Protein AF-0000000086883505 (afdb_homodimer)

Radius of gyration: 21.01 Å; Cα contacts (8 Å, |Δi|>4): 246; chains: 2; bounding box: 34×66×36 Å

Organism: NCBI:txid2108365

Foldseek 3Di:
DVVVVVVVVVVCVVVVCDDDVLSVLVVVLVVVQVVVQVLLQVQVCVVQVHHPPGCVPGPDPKAKDFWDWDWDQDPSGTHIYTRTAIPVRPGDDDVDDDD/DVVVVVVVVVVCVVVVCDDDPLSVLVVVLQVVQVVVQVLLQVQVCVVQVHHPPGCVPGPDPKAWDFWDWDWDQDPSGTHIYTRTAIPVRPGDDDVDDDD

Secondary structure (DSSP, 8-state):
-HHHHHHHHHHHHHTTS--SHHHHHHHHHHHHHHHHHHHHHHHHHHHHTS-TT-GGG--SS--EEEEEEEEEEETTEEEEEEEEEETTS----SSS---/-HHHHHHHHHHHHHTTS--SHHHHHHHHHHHHHHHHHHHHHHHHHHHHTS-TT-GGG--SS--EEEEEEEEEEETTEEEEEEEEEETTS----SSS---

InterPro domains:
  IPR001207 Transposase, mutator type [PF00872] (9-99)
  IPR001207 Transposase, mutator type [PTHR33217] (17-98)

Solvent-accessible surface area (backbone atoms only — not comparable to full-atom values): 11687 Å² total; per-residue (Å²): 116,85,56,53,60,46,52,53,49,44,50,33,41,74,70,56,67,44,65,40,52,64,40,50,51,53,52,48,47,52,48,46,38,51,52,51,46,48,49,48,51,43,52,49,23,61,73,54,62,32,51,98,87,35,66,89,61,52,85,50,95,62,45,79,50,63,65,44,83,42,76,44,85,49,79,88,42,77,36,76,42,65,46,69,36,37,63,75,63,75,72,71,73,67,52,50,79,72,133,116,87,59,52,60,49,51,53,49,44,50,33,42,75,72,56,66,44,65,40,51,65,42,52,50,51,52,47,49,53,49,46,40,52,51,53,46,48,48,49,52,43,51,48,22,61,72,55,64,32,48,96,87,35,64,87,62,51,87,50,95,63,44,80,50,63,66,44,82,43,78,44,83,47,80,88,42,78,35,77,42,66,44,69,36,37,64,75,63,76,74,72,73,68,54,50,79,78,128

Structure (mmCIF, N/CA/C/O backbone):
data_AF-0000000086883505-model_v1
#
loop_
_entity.id
_entity.type
_entity.pdbx_description
1 polymer 'Mutator family transposase'
#
loop_
_atom_site.group_PDB
_atom_site.id
_atom_site.type_symbol
_atom_site.label_atom_id
_atom_site.label_alt_id
_atom_site.label_comp_id
_atom_site.label_asym_id
_atom_site.label_entity_id
_atom_site.label_seq_id
_atom_site.pdbx_PDB_ins_code
_atom_site.Cartn_x
_atom_site.Cartn_y
_atom_site.Cartn_z
_atom_site.occupancy
_atom_site.B_iso_or_equiv
_atom_site.auth_seq_id
_atom_site.auth_comp_id
_atom_site.auth_asym_id
_atom_site.auth_atom_id
_atom_site.pdbx_PDB_model_num
ATOM 1 N N . MET A 1 1 ? -16.203 6.398 -2.234 1 38.66 1 MET A N 1
ATOM 2 C CA . MET A 1 1 ? -15.219 5.363 -1.926 1 38.66 1 MET A CA 1
ATOM 3 C C . MET A 1 1 ? -13.891 5.98 -1.49 1 38.66 1 MET A C 1
ATOM 5 O O . MET A 1 1 ? -13.195 5.434 -0.632 1 38.66 1 MET A O 1
ATOM 9 N N . GLY A 1 2 ? -13.305 7.176 -2.211 1 53.06 2 GLY A N 1
ATOM 10 C CA . GLY A 1 2 ? -12.172 8.023 -1.876 1 53.06 2 GLY A CA 1
ATOM 11 C C . GLY A 1 2 ? -12.156 8.445 -0.419 1 53.06 2 GLY A C 1
ATOM 12 O O . GLY A 1 2 ? -11.094 8.523 0.196 1 53.06 2 GLY A O 1
ATOM 13 N N . ASN A 1 3 ? -13.383 8.148 0.222 1 71.25 3 ASN A N 1
ATOM 14 C CA . ASN A 1 3 ? -13.641 8.711 1.547 1 71.25 3 ASN A CA 1
ATOM 15 C C . ASN A 1 3 ? -13.344 7.691 2.646 1 71.25 3 ASN A C 1
ATOM 17 O O . ASN A 1 3 ? -12.93 8.062 3.748 1 71.25 3 ASN A O 1
ATOM 21 N N . VAL A 1 4 ? -13.297 6.469 2.229 1 75.31 4 VAL A N 1
ATOM 22 C CA . VAL A 1 4 ? -13.133 5.43 3.24 1 75.31 4 VAL A CA 1
ATOM 23 C C . VAL A 1 4 ? -11.664 5.352 3.66 1 75.31 4 VAL A C 1
ATOM 25 O O . VAL A 1 4 ? -11.359 5.289 4.852 1 75.31 4 VAL A O 1
ATOM 28 N N . LEU A 1 5 ? -10.75 5.449 2.742 1 78.38 5 LEU A N 1
ATOM 29 C CA . LEU A 1 5 ? -9.32 5.434 3.039 1 78.38 5 LEU A CA 1
ATOM 30 C C . LEU A 1 5 ? -8.938 6.605 3.936 1 78.38 5 LEU A C 1
ATOM 32 O O . LEU A 1 5 ? -8.172 6.441 4.891 1 78.38 5 LEU A O 1
ATOM 36 N N . GLN A 1 6 ? -9.586 7.633 3.58 1 80.38 6 GLN A N 1
ATOM 37 C CA . GLN A 1 6 ? -9.297 8.82 4.379 1 80.38 6 GLN A CA 1
ATOM 38 C C . GLN A 1 6 ? -9.742 8.633 5.824 1 80.38 6 GLN A C 1
ATOM 40 O O . GLN A 1 6 ? -9.016 8.984 6.754 1 80.38 6 GLN A O 1
ATOM 45 N N . GLU A 1 7 ? -10.883 8.055 5.965 1 84.25 7 GLU A N 1
ATOM 46 C CA . GLU A 1 7 ? -11.43 7.848 7.301 1 84.25 7 GLU A CA 1
ATOM 47 C C . GLU A 1 7 ? -10.586 6.848 8.086 1 84.25 7 GLU A C 1
ATOM 49 O O . GLU A 1 7 ? -10.32 7.051 9.281 1 84.25 7 GLU A O 1
ATOM 54 N N . ILE A 1 8 ? -10.164 5.891 7.5 1 86 8 ILE A N 1
ATOM 55 C CA . ILE A 1 8 ? -9.336 4.871 8.141 1 86 8 ILE A CA 1
ATOM 56 C C . ILE A 1 8 ? -8 5.484 8.562 1 86 8 ILE A C 1
ATOM 58 O O . ILE A 1 8 ? -7.551 5.285 9.695 1 86 8 ILE A O 1
ATOM 62 N N . ILE A 1 9 ? -7.445 6.305 7.719 1 87.12 9 ILE A N 1
ATOM 63 C CA . ILE A 1 9 ? -6.145 6.906 8 1 87.12 9 ILE A CA 1
ATOM 64 C C . ILE A 1 9 ? -6.277 7.883 9.172 1 87.12 9 ILE A C 1
ATOM 66 O O . ILE A 1 9 ? -5.434 7.895 10.07 1 87.12 9 ILE A O 1
ATOM 70 N N . LYS A 1 10 ? -7.352 8.57 9.141 1 84.38 10 LYS A N 1
ATOM 71 C CA . LYS A 1 10 ? -7.602 9.492 10.25 1 84.38 10 LYS A CA 1
ATOM 72 C C . LYS A 1 10 ? -7.684 8.742 11.578 1 84.38 10 LYS A C 1
ATOM 74 O O . LYS A 1 10 ? -7.113 9.18 12.578 1 84.38 10 LYS A O 1
ATOM 79 N N . GLU A 1 11 ? -8.352 7.691 11.5 1 88.56 11 GLU A N 1
ATOM 80 C CA . GLU A 1 11 ? -8.5 6.887 12.711 1 88.56 11 GLU A CA 1
ATOM 81 C C . GLU A 1 11 ? -7.156 6.32 13.164 1 88.56 11 GLU A C 1
ATOM 83 O O . GLU A 1 11 ? -6.863 6.289 14.359 1 88.56 11 GLU A O 1
ATOM 88 N N . MET A 1 12 ? -6.383 5.969 12.227 1 89.62 12 MET A N 1
ATOM 89 C CA . MET A 1 12 ? -5.074 5.406 12.555 1 89.62 12 MET A CA 1
ATOM 90 C C . MET A 1 12 ? -4.164 6.469 13.164 1 89.62 12 MET A C 1
ATOM 92 O O . MET A 1 12 ? -3.418 6.184 14.102 1 89.62 12 MET A O 1
ATOM 96 N N . VAL A 1 13 ? -4.246 7.605 12.68 1 86.44 13 VAL A N 1
ATOM 97 C CA . VAL A 1 13 ? -3.453 8.711 13.203 1 86.44 13 VAL A CA 1
ATOM 98 C C . VAL A 1 13 ? -3.928 9.07 14.609 1 86.44 13 VAL A C 1
ATOM 100 O O . VAL A 1 13 ? -3.113 9.242 15.523 1 86.44 13 VAL A O 1
ATOM 103 N N . ARG A 1 14 ? -5.195 9.117 14.781 1 86.12 14 ARG A N 1
ATOM 104 C CA . ARG A 1 14 ? -5.777 9.469 16.078 1 86.12 14 ARG A CA 1
ATOM 105 C C . ARG A 1 14 ? -5.422 8.43 17.125 1 86.12 14 ARG A C 1
ATOM 107 O O . ARG A 1 14 ? -5.152 8.773 18.281 1 86.12 14 ARG A O 1
ATOM 114 N N . LYS A 1 15 ? -5.375 7.238 16.719 1 90.75 15 LYS A N 1
ATOM 115 C CA . LYS A 1 15 ? -5.098 6.141 17.641 1 90.75 15 LYS A CA 1
ATOM 116 C C . LYS A 1 15 ? -3.598 5.98 17.859 1 90.75 15 LYS A C 1
ATOM 118 O O . LYS A 1 15 ? -3.172 5.141 18.656 1 90.75 15 LYS A O 1
ATOM 123 N N . GLY A 1 16 ? -2.893 6.703 17.125 1 87.62 16 GLY A N 1
ATOM 124 C CA . GLY A 1 16 ? -1.451 6.672 17.312 1 87.62 16 GLY A CA 1
ATOM 125 C C . GLY A 1 16 ? -0.778 5.539 16.562 1 87.62 16 GLY A C 1
ATOM 126 O O . GLY A 1 16 ? 0.37 5.191 16.844 1 87.62 16 GLY A O 1
ATOM 127 N N . GLU A 1 17 ? -1.466 4.949 15.688 1 89.88 17 GLU A N 1
ATOM 128 C CA . GLU A 1 17 ? -0.898 3.863 14.891 1 89.88 17 GLU A CA 1
ATOM 129 C C . GLU A 1 17 ? 0.07 4.395 13.844 1 89.88 17 GLU A C 1
ATOM 131 O O . GLU A 1 17 ? 0.972 3.678 13.398 1 89.88 17 GLU A O 1
ATOM 136 N N . ILE A 1 18 ? -0.181 5.613 13.438 1 90.81 18 ILE A N 1
ATOM 137 C CA . ILE A 1 18 ? 0.733 6.293 12.523 1 90.81 18 ILE A CA 1
ATOM 138 C C . ILE A 1 18 ? 1.274 7.559 13.188 1 90.81 18 ILE A C 1
ATOM 140 O O . ILE A 1 18 ? 0.539 8.531 13.383 1 90.81 18 ILE A O 1
ATOM 144 N N . ARG A 1 19 ? 2.5 7.535 13.57 1 86.94 19 ARG A N 1
ATOM 145 C CA . ARG A 1 19 ? 3.121 8.672 14.242 1 86.94 19 ARG A CA 1
ATOM 146 C C . ARG A 1 19 ? 4.34 9.164 13.477 1 86.94 19 ARG A C 1
ATOM 148 O O . ARG A 1 19 ? 4.672 10.352 13.516 1 86.94 19 ARG A O 1
ATOM 155 N N . THR A 1 20 ? 4.941 8.133 12.758 1 89.44 20 THR A N 1
ATOM 156 C CA . THR A 1 20 ? 6.168 8.461 12.047 1 89.44 20 THR A CA 1
ATOM 157 C C . THR A 1 20 ? 6.129 7.898 10.625 1 89.44 20 THR A C 1
ATOM 159 O O . THR A 1 20 ? 5.262 7.09 10.297 1 89.44 20 THR A O 1
ATOM 162 N N . ILE A 1 21 ? 7.07 8.273 9.922 1 88.75 21 ILE A N 1
ATOM 163 C CA . ILE A 1 21 ? 7.203 7.777 8.562 1 88.75 21 ILE A CA 1
ATOM 164 C C . ILE A 1 21 ? 7.531 6.285 8.586 1 88.75 21 ILE A C 1
ATOM 166 O O . ILE A 1 21 ? 7.137 5.539 7.684 1 88.75 21 ILE A O 1
ATOM 170 N N . LYS A 1 22 ? 8.18 5.867 9.625 1 88.44 22 LYS A N 1
ATOM 171 C CA . LYS A 1 22 ? 8.5 4.453 9.781 1 88.44 22 LYS A CA 1
ATOM 172 C C . LYS A 1 22 ? 7.23 3.611 9.883 1 88.44 22 LYS A C 1
ATOM 174 O O . LYS A 1 22 ? 7.176 2.494 9.367 1 88.44 22 LYS A O 1
ATOM 179 N N . ASP A 1 23 ? 6.25 4.199 10.555 1 92.69 23 ASP A N 1
ATOM 180 C CA . ASP A 1 23 ? 4.973 3.5 10.672 1 92.69 23 ASP A CA 1
ATOM 181 C C . ASP A 1 23 ? 4.336 3.295 9.297 1 92.69 23 ASP A C 1
ATOM 183 O O . ASP A 1 23 ? 3.785 2.23 9.016 1 92.69 23 ASP A O 1
ATOM 187 N N . ILE A 1 24 ? 4.395 4.25 8.484 1 91.69 24 ILE A N 1
ATOM 188 C CA . ILE A 1 24 ? 3.82 4.176 7.148 1 91.69 24 ILE A CA 1
ATOM 189 C C . ILE A 1 24 ? 4.598 3.166 6.309 1 91.69 24 ILE A C 1
ATOM 191 O O . ILE A 1 24 ? 4.004 2.379 5.566 1 91.69 24 ILE A O 1
ATOM 195 N N . LYS A 1 25 ? 5.922 3.152 6.504 1 88.94 25 LYS A N 1
ATOM 196 C CA . LYS A 1 25 ? 6.766 2.203 5.781 1 88.94 25 LYS A CA 1
ATOM 197 C C . LYS A 1 25 ? 6.41 0.764 6.145 1 88.94 25 LYS A C 1
ATOM 199 O O . LYS A 1 25 ? 6.32 -0.099 5.27 1 88.94 25 LYS A O 1
ATOM 204 N N . GLU A 1 26 ? 6.207 0.587 7.391 1 92 26 GLU A N 1
ATOM 205 C CA . GLU A 1 26 ? 5.859 -0.756 7.844 1 92 26 GLU A CA 1
ATOM 206 C C . GLU A 1 26 ? 4.496 -1.183 7.312 1 92 26 GLU A C 1
ATOM 208 O O . GLU A 1 26 ? 4.312 -2.33 6.902 1 92 26 GLU A O 1
ATOM 213 N N . LEU A 1 27 ? 3.561 -0.255 7.348 1 91.69 27 LEU A N 1
ATOM 214 C CA . LEU A 1 27 ? 2.23 -0.524 6.812 1 91.69 27 LEU A CA 1
ATOM 215 C C . LEU A 1 27 ? 2.299 -0.86 5.324 1 91.69 27 LEU A C 1
ATOM 217 O O . LEU A 1 27 ? 1.679 -1.826 4.875 1 91.69 27 LEU A O 1
ATOM 221 N N . THR A 1 28 ? 3.027 -0.122 4.617 1 92.81 28 THR A N 1
ATOM 222 C CA . THR A 1 28 ? 3.09 -0.323 3.174 1 92.81 28 THR A CA 1
ATOM 223 C C . THR A 1 28 ? 3.873 -1.589 2.838 1 92.81 28 THR A C 1
ATOM 225 O O . THR A 1 28 ? 3.572 -2.27 1.854 1 92.81 28 THR A O 1
ATOM 228 N N . LYS A 1 29 ? 4.867 -1.929 3.637 1 92.56 29 LYS A N 1
ATOM 229 C CA . LYS A 1 29 ? 5.562 -3.201 3.467 1 92.56 29 LYS A CA 1
ATOM 230 C C . LYS A 1 29 ? 4.598 -4.375 3.609 1 92.56 29 LYS A C 1
ATOM 232 O O . LYS A 1 29 ? 4.613 -5.301 2.793 1 92.56 29 LYS A O 1
ATOM 237 N N . SER A 1 30 ? 3.834 -4.273 4.617 1 93.25 30 SER A N 1
ATOM 238 C CA . SER A 1 30 ? 2.844 -5.32 4.836 1 93.25 30 SER A CA 1
ATOM 239 C C . SER A 1 30 ? 1.867 -5.414 3.668 1 93.25 30 SER A C 1
ATOM 241 O O . SER A 1 30 ? 1.529 -6.512 3.221 1 93.25 30 SER A O 1
ATOM 243 N N . LEU A 1 31 ? 1.472 -4.309 3.178 1 90.94 31 LEU A N 1
ATOM 244 C CA . LEU A 1 31 ? 0.57 -4.262 2.031 1 90.94 31 LEU A CA 1
ATOM 245 C C . LEU A 1 31 ? 1.239 -4.844 0.791 1 90.94 31 LEU A C 1
ATOM 247 O O . LEU A 1 31 ? 0.6 -5.551 0.008 1 90.94 31 LEU A O 1
ATOM 251 N N . THR A 1 32 ? 2.473 -4.555 0.59 1 93.5 32 THR A N 1
ATOM 252 C CA . THR A 1 32 ? 3.227 -5.109 -0.527 1 93.5 32 THR A CA 1
ATOM 253 C C . THR A 1 32 ? 3.246 -6.637 -0.459 1 93.5 32 THR A C 1
ATOM 255 O O . THR A 1 32 ? 2.967 -7.309 -1.452 1 93.5 32 THR A O 1
ATOM 258 N N . GLY A 1 33 ? 3.547 -7.117 0.719 1 93.88 33 GLY A N 1
ATOM 259 C CA . GLY A 1 33 ? 3.529 -8.562 0.893 1 93.88 33 GLY A CA 1
ATOM 260 C C . GLY A 1 33 ? 2.191 -9.188 0.547 1 93.88 33 GLY A C 1
ATOM 261 O O . GLY A 1 33 ? 2.139 -10.219 -0.129 1 93.88 33 GLY A O 1
ATOM 262 N N . ASN A 1 34 ? 1.184 -8.57 0.998 1 93.5 34 ASN A N 1
ATOM 263 C CA . ASN A 1 34 ? -0.156 -9.07 0.705 1 93.5 34 ASN A CA 1
ATOM 264 C C . ASN A 1 34 ? -0.45 -9.039 -0.792 1 93.5 34 ASN A C 1
ATOM 266 O O . ASN A 1 34 ? -1.05 -9.969 -1.331 1 93.5 34 ASN A O 1
ATOM 270 N N . LEU A 1 35 ? -0.071 -7.949 -1.423 1 93.38 35 LEU A N 1
ATOM 271 C CA . LEU A 1 35 ? -0.283 -7.832 -2.861 1 93.38 35 LEU A CA 1
ATOM 272 C C . LEU A 1 35 ? 0.454 -8.938 -3.613 1 93.38 35 LEU A C 1
ATOM 274 O O . LEU A 1 35 ? -0.121 -9.586 -4.488 1 93.38 35 LEU A O 1
ATOM 278 N N . ILE A 1 36 ? 1.687 -9.148 -3.246 1 95.19 36 ILE A N 1
ATOM 279 C CA . ILE A 1 36 ? 2.482 -10.18 -3.902 1 95.19 36 ILE A CA 1
ATOM 280 C C . ILE A 1 36 ? 1.839 -11.547 -3.68 1 95.19 36 ILE A C 1
ATOM 282 O O . ILE A 1 36 ? 1.741 -12.352 -4.609 1 95.19 36 ILE A O 1
ATOM 286 N N . GLN A 1 37 ? 1.379 -11.734 -2.463 1 95.5 37 GLN A N 1
ATOM 287 C CA . GLN A 1 37 ? 0.714 -12.992 -2.139 1 95.5 37 GLN A CA 1
ATOM 288 C C . GLN A 1 37 ? -0.495 -13.227 -3.041 1 95.5 37 GLN A C 1
ATOM 290 O O . GLN A 1 37 ? -0.692 -14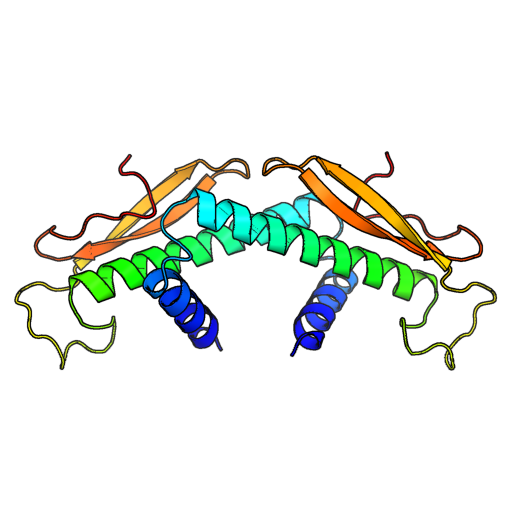.328 -3.555 1 95.5 37 GLN A O 1
ATOM 295 N N . GLU A 1 38 ? -1.251 -12.234 -3.211 1 93.94 38 GLU A N 1
ATOM 296 C CA . GLU A 1 38 ? -2.438 -12.352 -4.055 1 93.94 38 GLU A CA 1
ATOM 297 C C . GLU A 1 38 ? -2.057 -12.617 -5.508 1 93.94 38 GLU A C 1
ATOM 299 O O . GLU A 1 38 ? -2.75 -13.359 -6.211 1 93.94 38 GLU A O 1
ATOM 304 N N . VAL A 1 39 ? -1.006 -12.008 -5.969 1 94.25 39 VAL A N 1
ATOM 305 C CA . VAL A 1 39 ? -0.535 -12.25 -7.328 1 94.25 39 VAL A CA 1
ATOM 306 C C . VAL A 1 39 ? -0.117 -13.711 -7.48 1 94.25 39 VAL A C 1
ATOM 308 O O . VAL A 1 39 ? -0.478 -14.367 -8.461 1 94.25 39 VAL A O 1
ATOM 311 N N . LEU A 1 40 ? 0.63 -14.18 -6.496 1 95 40 LEU A N 1
ATOM 312 C CA . LEU A 1 40 ? 1.073 -15.57 -6.527 1 95 40 LEU A CA 1
ATOM 313 C C . LEU A 1 40 ? -0.119 -16.516 -6.605 1 95 40 LEU A C 1
ATOM 315 O O . LEU A 1 40 ? -0.102 -17.484 -7.379 1 95 40 LEU A O 1
ATOM 319 N N . GLU A 1 41 ? -1.148 -16.219 -5.82 1 93.69 41 GLU A N 1
ATOM 320 C CA . GLU A 1 41 ? -2.359 -17.031 -5.848 1 93.69 41 GLU A CA 1
ATOM 321 C C . GLU A 1 41 ? -3.035 -16.969 -7.215 1 93.69 41 GLU A C 1
ATOM 3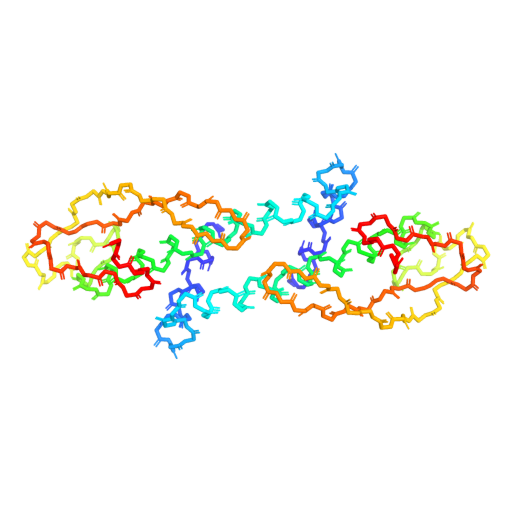23 O O . GLU A 1 41 ? -3.506 -18 -7.727 1 93.69 41 GLU A O 1
ATOM 328 N N . ALA A 1 42 ? -3.105 -15.844 -7.766 1 91.75 42 ALA A N 1
ATOM 329 C CA . ALA A 1 42 ? -3.721 -15.656 -9.078 1 91.75 42 ALA A CA 1
ATOM 330 C C . ALA A 1 42 ? -2.953 -16.406 -10.156 1 91.75 42 ALA A C 1
ATOM 332 O O . ALA A 1 42 ? -3.555 -16.984 -11.07 1 91.75 42 ALA A O 1
ATOM 333 N N . GLU A 1 43 ? -1.607 -16.406 -10.102 1 91.81 43 GLU A N 1
ATOM 334 C CA . GLU A 1 43 ? -0.777 -17.125 -11.055 1 91.81 43 GLU A CA 1
ATOM 335 C C . GLU A 1 43 ? -1.07 -18.625 -11.016 1 91.81 43 GLU A C 1
ATOM 337 O O . GLU A 1 43 ? -1.197 -19.266 -12.062 1 91.81 43 GLU A O 1
ATOM 342 N N . LEU A 1 44 ? -1.165 -19.109 -9.797 1 93.25 44 LEU A N 1
ATOM 343 C CA . LEU A 1 44 ? -1.441 -20.531 -9.664 1 93.25 44 LEU A CA 1
ATOM 344 C C . LEU A 1 44 ? -2.834 -20.875 -10.195 1 93.25 44 LEU A C 1
ATOM 346 O O . LEU A 1 44 ? -3.021 -21.891 -10.867 1 93.25 44 LEU A O 1
ATOM 350 N N . GLU A 1 45 ? -3.809 -20.031 -9.852 1 91.44 45 GLU A N 1
ATOM 351 C CA . GLU A 1 45 ? -5.16 -20.234 -10.359 1 91.44 45 GLU A CA 1
ATOM 352 C C . GLU A 1 45 ? -5.176 -20.266 -11.891 1 91.44 45 GLU A C 1
ATOM 354 O O . GLU A 1 45 ? -5.848 -21.109 -12.492 1 91.44 45 GLU A O 1
ATOM 359 N N . ASP A 1 46 ? -4.469 -19.359 -12.438 1 88.94 46 ASP A N 1
ATOM 360 C CA . ASP A 1 46 ? -4.387 -19.312 -13.898 1 88.94 46 ASP A CA 1
ATOM 361 C C . ASP A 1 46 ? -3.734 -20.578 -14.453 1 88.94 46 ASP A C 1
ATOM 363 O O . ASP A 1 46 ? -4.191 -21.125 -15.461 1 88.94 46 ASP A O 1
ATOM 367 N N . GLU A 1 47 ? -2.666 -21 -13.82 1 90.69 47 GLU A N 1
ATOM 368 C CA . GLU A 1 47 ? -1.951 -22.203 -14.227 1 90.69 47 GLU A CA 1
ATOM 369 C C . GLU A 1 47 ? -2.85 -23.438 -14.141 1 90.69 47 GLU A C 1
ATOM 371 O O . GLU A 1 47 ? -2.877 -24.266 -15.062 1 90.69 47 GLU A O 1
ATOM 376 N N . LEU A 1 48 ? -3.652 -23.531 -13.117 1 93.19 48 LEU A N 1
ATOM 377 C CA . LEU A 1 48 ? -4.445 -24.719 -12.844 1 93.19 48 LEU A CA 1
ATOM 378 C C . LEU A 1 48 ? -5.805 -24.641 -13.539 1 93.19 48 LEU A C 1
ATOM 380 O O . LEU A 1 48 ? -6.445 -25.672 -13.773 1 93.19 48 LEU A O 1
ATOM 384 N N . GLY A 1 49 ? -6.254 -23.375 -13.773 1 89.38 49 GLY A N 1
ATOM 385 C CA . GLY A 1 49 ? -7.527 -23.188 -14.445 1 89.38 49 GLY A CA 1
ATOM 386 C C . GLY A 1 49 ? -8.711 -23.203 -13.5 1 89.38 49 GLY A C 1
ATOM 387 O O . GLY A 1 49 ? -9.859 -23.266 -13.945 1 89.38 49 GLY A O 1
ATOM 388 N N . TYR A 1 50 ? -8.383 -23.312 -12.203 1 88.06 50 TYR A N 1
ATOM 389 C CA . TYR A 1 50 ? -9.461 -23.25 -11.227 1 88.06 50 TYR A CA 1
ATOM 390 C C . TYR A 1 50 ? -9 -22.547 -9.953 1 88.06 50 TYR A C 1
ATOM 392 O O . TYR A 1 50 ? -7.812 -22.562 -9.625 1 88.06 50 TYR A O 1
ATOM 400 N N . GLY A 1 51 ? -9.914 -21.953 -9.219 1 84.31 51 GLY A N 1
ATOM 401 C CA . GLY A 1 51 ? -9.625 -21.234 -7.984 1 84.31 51 GLY A CA 1
ATOM 402 C C . GLY A 1 51 ? -9.469 -22.156 -6.785 1 84.31 51 GLY A C 1
ATOM 403 O O . GLY A 1 51 ? -9.789 -23.344 -6.863 1 84.31 51 GLY A O 1
ATOM 404 N N . LYS A 1 52 ? -8.992 -21.547 -5.707 1 80.62 52 LYS A N 1
ATOM 405 C CA . LYS A 1 52 ? -8.695 -22.281 -4.477 1 80.62 52 LYS A CA 1
ATOM 406 C C . LYS A 1 52 ? -9.914 -23.062 -3.996 1 80.62 52 LYS A C 1
ATOM 408 O O . LYS A 1 52 ? -9.797 -24.203 -3.553 1 80.62 52 LYS A O 1
ATOM 413 N N . TYR A 1 53 ? -11.094 -22.547 -4.277 1 78.38 53 TYR A N 1
ATOM 414 C CA . TYR A 1 53 ? -12.273 -23.219 -3.744 1 78.38 53 TYR A CA 1
ATOM 415 C C . TYR A 1 53 ? -13.164 -23.734 -4.867 1 78.38 53 TYR A C 1
ATOM 417 O O . TYR A 1 53 ? -14.328 -24.078 -4.641 1 78.38 53 TYR A O 1
ATOM 425 N N . ASP A 1 54 ? -12.609 -23.797 -6.043 1 79.44 54 ASP A N 1
ATOM 426 C CA . ASP A 1 54 ? -13.414 -24.203 -7.191 1 79.44 54 ASP A CA 1
ATOM 427 C C . ASP A 1 54 ? -12.867 -25.484 -7.816 1 79.44 54 ASP A C 1
ATOM 429 O O . ASP A 1 54 ? -12.773 -25.594 -9.039 1 79.44 54 ASP A O 1
ATOM 433 N N . ARG A 1 55 ? -12.555 -26.531 -7.094 1 74.44 55 ARG A N 1
ATOM 434 C CA . ARG A 1 55 ? -11.953 -27.766 -7.594 1 74.44 55 ARG A CA 1
ATOM 435 C C . ARG A 1 55 ? -12.914 -28.516 -8.508 1 74.44 55 ARG A C 1
ATOM 437 O O . ARG A 1 55 ? -12.484 -29.312 -9.344 1 74.44 55 ARG A O 1
ATOM 444 N N . GLU A 1 56 ? -14.172 -28.297 -8.312 1 77.06 56 GLU A N 1
ATOM 445 C CA . GLU A 1 56 ? -15.164 -28.984 -9.133 1 77.06 56 GLU A CA 1
ATOM 446 C C . GLU A 1 56 ? -15.008 -28.625 -10.609 1 77.06 56 GLU A C 1
ATOM 448 O O . GLU A 1 56 ? -15.422 -29.391 -11.484 1 77.06 56 GLU A O 1
ATOM 453 N N . LYS A 1 57 ? -14.406 -27.469 -10.891 1 70.5 57 LYS A N 1
ATOM 454 C CA . LYS A 1 57 ? -14.219 -27.016 -12.266 1 70.5 57 LYS A CA 1
ATOM 455 C C . LYS A 1 57 ? -12.883 -27.484 -12.82 1 70.5 57 LYS A C 1
ATOM 457 O O . LYS A 1 57 ? -12.422 -26.984 -13.852 1 70.5 57 LYS A O 1
ATOM 462 N N . LYS A 1 58 ? -12.391 -28.391 -12.133 1 75 58 LYS A N 1
ATOM 463 C CA . LYS A 1 58 ? -11.047 -28.875 -12.453 1 75 58 LYS A CA 1
ATOM 464 C C . LYS A 1 58 ? -11.039 -29.641 -13.773 1 75 58 LYS A C 1
ATOM 466 O O . LYS A 1 58 ? -11.812 -30.594 -13.945 1 75 58 LYS A O 1
ATOM 471 N N . ASN A 1 59 ? -10.336 -29.188 -14.719 1 82 59 ASN A N 1
ATOM 472 C CA . ASN A 1 59 ? -10.133 -29.875 -16 1 82 59 ASN A CA 1
ATOM 473 C C . ASN A 1 59 ? -8.672 -30.25 -16.219 1 82 59 ASN A C 1
ATOM 475 O O . ASN A 1 59 ? -8.195 -30.297 -17.344 1 82 59 ASN A O 1
ATOM 479 N N . THR A 1 60 ? -7.949 -30.281 -15.039 1 85.06 60 THR A N 1
ATOM 480 C CA . THR A 1 60 ? -6.527 -30.609 -15.07 1 85.06 60 THR A CA 1
ATOM 481 C C . THR A 1 60 ? -6.211 -31.75 -14.102 1 85.06 60 THR A C 1
ATOM 483 O O . THR A 1 60 ? -6.941 -31.969 -13.133 1 85.06 60 THR A O 1
ATOM 486 N N . GLU A 1 61 ? -5.203 -32.594 -14.375 1 91.44 61 GLU A N 1
ATOM 487 C CA . GLU A 1 61 ? -4.734 -33.625 -13.461 1 91.44 61 GLU A CA 1
ATOM 488 C C . GLU A 1 61 ? -3.881 -33.031 -12.344 1 91.44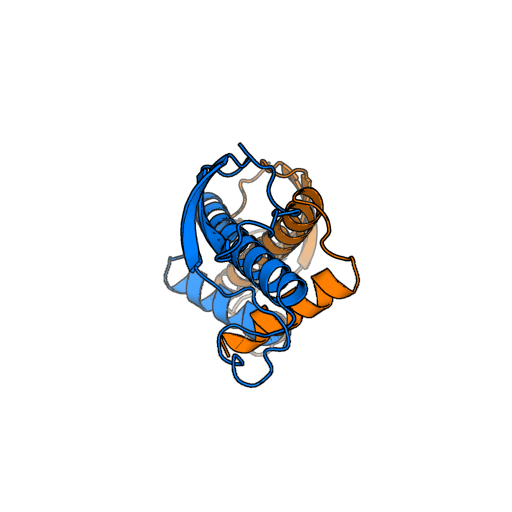 61 GLU A C 1
ATOM 490 O O . GLU A 1 61 ? -3.617 -33.688 -11.336 1 91.44 61 GLU A O 1
ATOM 495 N N . ASN A 1 62 ? -3.52 -31.766 -12.648 1 93.56 62 ASN A N 1
ATOM 496 C CA . ASN A 1 62 ? -2.721 -31.062 -11.641 1 93.56 62 ASN A CA 1
ATOM 497 C C . ASN A 1 62 ? -3.592 -30.516 -10.516 1 93.56 62 ASN A C 1
ATOM 499 O O . ASN A 1 62 ? -4.801 -30.359 -10.688 1 93.56 62 ASN A O 1
ATOM 503 N N . SER A 1 63 ? -3.049 -30.391 -9.281 1 93.19 63 SER A N 1
ATOM 504 C CA . SER A 1 63 ? -3.791 -29.891 -8.125 1 93.19 63 SER A CA 1
ATOM 505 C C . SER A 1 63 ? -2.906 -29.031 -7.227 1 93.19 63 SER A C 1
ATOM 507 O O . SER A 1 63 ? -1.684 -29.016 -7.379 1 93.19 63 SER A O 1
ATOM 509 N N . ARG A 1 64 ? -3.512 -28.281 -6.41 1 94.44 64 ARG A N 1
ATOM 510 C CA . ARG A 1 64 ? -2.771 -27.5 -5.418 1 94.44 64 ARG A CA 1
ATOM 511 C C . ARG A 1 64 ? -2.068 -28.422 -4.422 1 94.44 64 ARG A C 1
ATOM 513 O O . ARG A 1 64 ? -2.592 -29.484 -4.07 1 94.44 64 ARG A O 1
ATOM 520 N N . ASN A 1 65 ? -0.92 -28 -4.004 1 95.25 65 ASN A N 1
ATOM 521 C CA . ASN A 1 65 ? -0.119 -28.812 -3.105 1 95.25 65 ASN A CA 1
ATOM 522 C C . ASN A 1 65 ? 0.581 -27.969 -2.045 1 95.25 65 ASN A C 1
ATOM 524 O O . ASN A 1 65 ? 1.806 -28.016 -1.921 1 95.25 65 ASN A O 1
ATOM 528 N N . GLY A 1 66 ? -0.18 -27.172 -1.278 1 95.94 66 GLY A N 1
ATOM 529 C CA . GLY A 1 66 ? 0.345 -26.422 -0.148 1 95.94 66 GLY A CA 1
ATOM 530 C C . GLY A 1 66 ? 1.151 -25.219 -0.562 1 95.94 66 GLY A C 1
ATOM 531 O O . GLY A 1 66 ? 0.838 -24.562 -1.562 1 95.94 66 GLY A O 1
ATOM 532 N N . TYR A 1 67 ? 2.115 -24.781 0.395 1 97.44 67 TYR A N 1
ATOM 533 C CA . TYR A 1 67 ? 2.893 -23.562 0.232 1 97.44 67 TYR A CA 1
ATOM 534 C C . TYR A 1 67 ? 4.352 -23.781 0.604 1 97.44 67 TYR A C 1
ATOM 536 O O . TYR A 1 67 ? 4.664 -24.672 1.406 1 97.44 67 TYR A O 1
ATOM 544 N N . ARG A 1 68 ? 5.195 -23.109 -0.051 1 95.88 68 ARG A N 1
ATOM 545 C CA . ARG A 1 68 ? 6.586 -23 0.38 1 95.88 68 ARG A CA 1
ATOM 546 C C . ARG A 1 68 ? 6.879 -21.625 0.949 1 95.88 68 ARG A C 1
ATOM 548 O O . ARG A 1 68 ? 6.434 -20.609 0.398 1 95.88 68 ARG A O 1
ATOM 555 N N . LYS A 1 69 ? 7.637 -21.609 2.061 1 96.12 69 LYS A N 1
ATOM 556 C CA . LYS A 1 69 ? 8.016 -20.344 2.662 1 96.12 69 LYS A CA 1
ATOM 557 C C . LYS A 1 69 ? 9.148 -19.672 1.876 1 96.12 69 LYS A C 1
ATOM 559 O O . LYS A 1 69 ? 10.094 -20.344 1.449 1 96.12 69 LYS A O 1
ATOM 564 N N . LYS A 1 70 ? 9.031 -18.406 1.681 1 94.19 70 LYS A N 1
ATOM 565 C CA . LYS A 1 70 ? 10.062 -17.625 1.013 1 94.19 70 LYS A CA 1
ATOM 566 C C . LYS A 1 70 ? 10.227 -16.25 1.672 1 94.19 70 LYS A C 1
ATOM 568 O O . LYS A 1 70 ? 9.234 -15.617 2.041 1 94.19 70 LYS A O 1
ATOM 573 N N . ASN A 1 71 ? 11.453 -15.898 1.88 1 94.5 71 ASN A N 1
ATOM 574 C CA . ASN A 1 71 ? 11.766 -14.539 2.32 1 94.5 71 ASN A CA 1
ATOM 575 C C . ASN A 1 71 ? 12.289 -13.688 1.17 1 94.5 71 ASN A C 1
ATOM 577 O O . ASN A 1 71 ? 13.367 -13.945 0.637 1 94.5 71 ASN A O 1
ATOM 581 N N . LEU A 1 72 ? 11.523 -12.695 0.839 1 93.12 72 LEU A N 1
ATOM 582 C CA . LEU A 1 72 ? 11.883 -11.797 -0.253 1 93.12 72 LEU A CA 1
ATOM 583 C C . LEU A 1 72 ? 12.586 -10.555 0.277 1 93.12 72 LEU A C 1
ATOM 585 O O . LEU A 1 72 ? 12.047 -9.852 1.143 1 93.12 72 LEU A O 1
ATOM 589 N N . LYS A 1 73 ? 13.734 -10.297 -0.177 1 89.5 73 LYS A N 1
ATOM 590 C CA . LYS A 1 73 ? 14.453 -9.078 0.171 1 89.5 73 LYS A CA 1
ATOM 591 C C . LYS A 1 73 ? 13.938 -7.891 -0.637 1 89.5 73 LYS A C 1
ATOM 593 O O . LYS A 1 73 ? 13.938 -7.926 -1.869 1 89.5 73 LYS A O 1
ATOM 598 N N . SER A 1 74 ? 13.383 -6.93 0.062 1 86.25 74 SER A N 1
ATOM 599 C CA . SER A 1 74 ? 12.914 -5.711 -0.583 1 86.25 74 SER A CA 1
ATOM 600 C C . SER A 1 74 ? 13.656 -4.484 -0.061 1 86.25 74 SER A C 1
ATOM 602 O O . SER A 1 74 ? 14.414 -4.578 0.902 1 86.25 74 SER A O 1
ATOM 604 N N . SER A 1 75 ? 13.477 -3.336 -0.732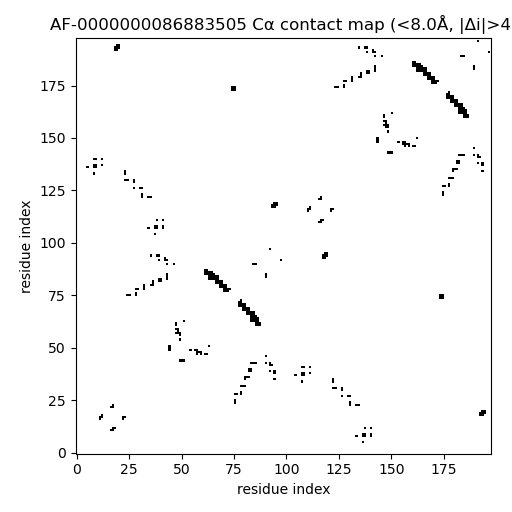 1 82.81 75 SER A N 1
ATOM 605 C CA . SER A 1 75 ? 14.086 -2.088 -0.288 1 82.81 75 SER A CA 1
ATOM 606 C C . SER A 1 75 ? 13.547 -1.661 1.073 1 82.81 75 SER A C 1
ATOM 608 O O . SER A 1 75 ? 14.195 -0.914 1.801 1 82.81 75 SER A O 1
ATOM 610 N N . SER A 1 76 ? 12.367 -2.193 1.414 1 83.19 76 SER A N 1
ATOM 611 C CA . SER A 1 76 ? 11.75 -1.812 2.676 1 83.19 76 SER A CA 1
ATOM 612 C C . SER A 1 76 ? 11.992 -2.861 3.754 1 83.19 76 SER A C 1
ATOM 614 O O . SER A 1 76 ? 11.531 -2.717 4.887 1 83.19 76 SER A O 1
ATOM 616 N N . GLY A 1 77 ? 12.719 -3.908 3.441 1 87.25 77 GLY A N 1
ATOM 617 C CA . GLY A 1 77 ? 12.984 -4.996 4.367 1 87.25 77 GLY A CA 1
ATOM 618 C C . GLY A 1 77 ? 12.562 -6.352 3.838 1 87.25 77 GLY A C 1
ATOM 619 O O . GLY A 1 77 ? 12.305 -6.504 2.641 1 87.25 77 GLY A O 1
ATOM 620 N N . MET A 1 78 ? 12.508 -7.258 4.754 1 93 78 MET A N 1
ATOM 621 C CA . MET A 1 78 ? 12.188 -8.633 4.379 1 93 78 MET A CA 1
ATOM 622 C C . MET A 1 78 ? 10.68 -8.859 4.375 1 93 78 MET A C 1
ATOM 624 O O . MET A 1 78 ? 9.977 -8.414 5.289 1 93 78 MET A O 1
ATOM 628 N N . ILE A 1 79 ? 10.273 -9.508 3.385 1 94.06 79 ILE A N 1
ATOM 629 C CA . ILE A 1 79 ? 8.859 -9.867 3.283 1 94.06 79 ILE A CA 1
ATOM 630 C C . ILE A 1 79 ? 8.711 -11.391 3.295 1 94.06 79 ILE A C 1
ATOM 632 O O . ILE A 1 79 ? 9.305 -12.078 2.463 1 94.06 79 ILE A O 1
ATOM 636 N N . GLU A 1 80 ? 7.914 -11.836 4.195 1 95.62 80 GLU A N 1
ATOM 637 C CA . GLU A 1 80 ? 7.637 -13.266 4.246 1 95.62 80 GLU A CA 1
ATOM 638 C C . GLU A 1 80 ? 6.477 -13.633 3.326 1 95.62 80 GLU A C 1
ATOM 640 O O . GLU A 1 80 ? 5.398 -13.047 3.408 1 95.62 80 GLU A O 1
ATOM 645 N N . LEU A 1 81 ? 6.77 -14.617 2.492 1 96.5 81 LEU A N 1
ATOM 646 C CA . LEU A 1 81 ? 5.766 -15.047 1.524 1 96.5 81 LEU A CA 1
ATOM 647 C C . LEU A 1 81 ? 5.473 -16.531 1.669 1 96.5 81 LEU A C 1
ATOM 649 O O . LEU A 1 81 ? 6.312 -17.297 2.154 1 96.5 81 LEU A O 1
ATOM 653 N N . LYS A 1 82 ? 4.289 -16.812 1.317 1 96.75 82 LYS A N 1
ATOM 654 C CA . LYS A 1 82 ? 3.891 -18.203 1.11 1 96.75 82 LYS A CA 1
ATOM 655 C C . LYS A 1 82 ? 3.617 -18.484 -0.365 1 96.75 82 LYS A C 1
ATOM 657 O O . LYS A 1 82 ? 2.529 -18.188 -0.866 1 96.75 82 LYS A O 1
ATOM 662 N N . VAL A 1 83 ? 4.555 -19.125 -1.002 1 96.75 83 VAL A N 1
ATOM 663 C CA . VAL A 1 83 ? 4.434 -19.375 -2.432 1 96.75 83 VAL A CA 1
ATOM 664 C C . VAL A 1 83 ? 3.6 -20.641 -2.66 1 96.75 83 VAL A C 1
ATOM 666 O O . VAL A 1 83 ? 3.98 -21.734 -2.227 1 96.75 83 VAL A O 1
ATOM 669 N N . PRO A 1 84 ? 2.473 -20.453 -3.271 1 96.44 84 PRO A N 1
ATOM 670 C CA . PRO A 1 84 ? 1.648 -21.656 -3.494 1 96.44 84 PRO A CA 1
ATOM 671 C C . PRO A 1 84 ? 2.301 -22.656 -4.445 1 96.44 84 PRO A C 1
ATOM 673 O O . PRO A 1 84 ? 3.066 -22.25 -5.328 1 96.44 84 PRO A O 1
ATOM 676 N N . ARG A 1 85 ? 2.012 -23.922 -4.211 1 96.25 85 ARG A N 1
ATOM 677 C CA . ARG A 1 85 ? 2.611 -24.984 -5.004 1 96.25 85 ARG A CA 1
ATOM 678 C C . ARG A 1 85 ? 1.538 -25.828 -5.688 1 96.25 85 ARG A C 1
ATOM 680 O O . ARG A 1 85 ? 0.388 -25.859 -5.246 1 96.25 85 ARG A O 1
ATOM 687 N N . ASP A 1 86 ? 1.852 -26.391 -6.742 1 96.12 86 ASP A N 1
ATOM 688 C CA . ASP A 1 86 ? 1.006 -27.391 -7.387 1 96.12 86 ASP A CA 1
ATOM 689 C C . ASP A 1 86 ? 1.609 -28.781 -7.266 1 96.12 86 ASP A C 1
ATOM 691 O O . ASP A 1 86 ? 2.822 -28.938 -7.094 1 96.12 86 ASP A O 1
ATOM 695 N N . ARG A 1 87 ? 0.835 -29.766 -7.367 1 95.56 87 ARG A N 1
ATOM 696 C CA . ARG A 1 87 ? 1.208 -31.156 -7.117 1 95.56 87 ARG A CA 1
ATOM 697 C C . ARG A 1 87 ? 2.232 -31.641 -8.141 1 95.56 87 ARG A C 1
ATOM 699 O O . ARG A 1 87 ? 3.189 -32.344 -7.789 1 95.56 87 ARG A O 1
ATOM 706 N N . LYS A 1 88 ? 2.102 -31.219 -9.367 1 96.12 88 LYS A N 1
ATOM 707 C CA . LYS A 1 88 ? 2.984 -31.703 -10.43 1 96.12 88 LYS A CA 1
ATOM 708 C C . LYS A 1 88 ? 4.238 -30.828 -10.531 1 96.12 88 LYS A C 1
ATOM 710 O O . LYS A 1 88 ? 5.133 -31.125 -11.328 1 96.12 88 LYS A O 1
ATOM 715 N N . GLY A 1 89 ? 4.309 -29.734 -9.805 1 95.25 89 GLY A N 1
ATOM 716 C CA . GLY A 1 89 ? 5.461 -28.844 -9.812 1 95.25 89 GLY A CA 1
ATOM 717 C C . GLY A 1 89 ? 5.617 -28.094 -11.117 1 95.25 89 GLY A C 1
ATOM 718 O O . GLY A 1 89 ? 6.738 -27.812 -11.555 1 95.25 89 GLY A O 1
ATOM 719 N N . GLU A 1 90 ? 4.492 -27.828 -11.766 1 94.88 90 GLU A N 1
ATOM 720 C CA . GLU A 1 90 ? 4.52 -27.172 -13.07 1 94.88 90 GLU A CA 1
ATOM 721 C C . GLU A 1 90 ? 4.449 -25.656 -12.922 1 94.88 90 GLU A C 1
ATOM 723 O O . GLU A 1 90 ? 4.902 -24.906 -13.805 1 94.88 90 GLU A O 1
ATOM 728 N N . TYR A 1 91 ? 3.914 -25.266 -11.883 1 94.38 91 TYR A N 1
ATOM 729 C CA . TYR A 1 91 ? 3.77 -23.844 -11.641 1 94.38 91 TYR A CA 1
ATOM 730 C C . TYR A 1 91 ? 5.113 -23.203 -11.32 1 94.38 91 TYR A C 1
ATOM 732 O O . TYR A 1 91 ? 5.832 -23.672 -10.43 1 94.38 91 TYR A O 1
ATOM 740 N N . GLU A 1 92 ? 5.465 -22.125 -12.078 1 93.06 92 GLU A N 1
ATOM 741 C CA . GLU A 1 92 ? 6.613 -21.266 -11.812 1 93.06 92 GLU A CA 1
ATOM 742 C C . GLU A 1 92 ? 6.188 -19.812 -11.641 1 93.06 92 GLU A C 1
ATOM 744 O O . GLU A 1 92 ? 5.68 -19.188 -12.578 1 93.06 92 GLU A O 1
ATOM 749 N N . PRO A 1 93 ? 6.465 -19.312 -10.43 1 93.62 93 PRO A N 1
ATOM 750 C CA . PRO A 1 93 ? 6.066 -17.922 -10.219 1 93.62 93 PRO A CA 1
ATOM 751 C C . PRO A 1 93 ? 6.754 -16.953 -11.188 1 93.62 93 PRO A C 1
ATOM 753 O O . PRO A 1 93 ? 7.957 -17.078 -11.438 1 93.62 93 PRO A O 1
ATOM 756 N N . LYS A 1 94 ? 6.027 -16.047 -11.617 1 90.38 94 LYS A N 1
ATOM 757 C CA . LYS A 1 94 ? 6.566 -15.031 -12.523 1 90.38 94 LYS A CA 1
ATOM 758 C C . LYS A 1 94 ? 6.859 -13.734 -11.781 1 90.38 94 LYS A C 1
ATOM 760 O O . LYS A 1 94 ? 7.832 -13.039 -12.094 1 90.38 94 LYS A O 1
ATOM 765 N N . ILE A 1 95 ? 6.062 -13.43 -10.805 1 91.56 95 ILE A N 1
ATOM 766 C CA . ILE A 1 95 ? 6.137 -12.141 -10.117 1 91.56 95 ILE A CA 1
ATOM 767 C C . ILE A 1 95 ? 7.359 -12.117 -9.203 1 91.56 95 ILE A C 1
ATOM 769 O O . ILE A 1 95 ? 7.914 -11.047 -8.93 1 91.56 95 ILE A O 1
ATOM 773 N N . VAL A 1 96 ? 7.684 -13.227 -8.617 1 88.81 96 VAL A N 1
ATOM 774 C CA . VAL A 1 96 ? 8.82 -13.305 -7.703 1 88.81 96 VAL A CA 1
ATOM 775 C C . VAL A 1 96 ? 9.891 -14.227 -8.281 1 88.81 96 VAL A C 1
ATOM 777 O O . VAL A 1 96 ? 9.578 -15.312 -8.789 1 88.81 96 VAL A O 1
ATOM 780 N N . PRO A 1 97 ? 11.094 -13.523 -8.406 1 74.31 97 PRO A N 1
ATOM 781 C CA . PRO A 1 97 ? 12.148 -14.406 -8.906 1 74.31 97 PRO A CA 1
ATOM 782 C C . PRO A 1 97 ? 12.375 -15.625 -8.016 1 74.31 97 PRO A C 1
ATOM 784 O O . PRO A 1 97 ? 12.07 -15.586 -6.82 1 74.31 97 PRO A O 1
ATOM 787 N N . LYS A 1 98 ? 12.594 -16.734 -8.805 1 66.19 98 LYS A N 1
ATOM 788 C CA . LYS A 1 98 ? 12.953 -17.906 -8.023 1 66.19 98 LYS A CA 1
ATOM 789 C C . LYS A 1 98 ? 14.148 -17.625 -7.121 1 66.19 98 LYS A C 1
ATOM 791 O O . LYS A 1 98 ? 14.953 -16.734 -7.406 1 66.19 98 LYS A O 1
ATOM 796 N N . TYR A 1 99 ? 14.648 -18.078 -6.137 1 53.91 99 TYR A N 1
ATOM 797 C CA . TYR A 1 99 ? 15.891 -17.938 -5.395 1 53.91 99 TYR A CA 1
ATOM 798 C C . TYR A 1 99 ? 17.062 -17.672 -6.336 1 53.91 99 TYR A C 1
ATOM 800 O O . TYR A 1 99 ? 17 -18.016 -7.52 1 53.91 99 TYR A O 1
ATOM 808 N N . MET B 1 1 ? -15.445 -8.562 2.107 1 38.94 1 MET B N 1
ATOM 809 C CA . MET B 1 1 ? -14.609 -7.41 1.786 1 38.94 1 MET B CA 1
ATOM 810 C C . MET B 1 1 ? -13.211 -7.852 1.37 1 38.94 1 MET B C 1
ATOM 812 O O . MET B 1 1 ? -12.586 -7.227 0.512 1 38.94 1 MET B O 1
ATOM 816 N N . GLY B 1 2 ? -12.477 -8.961 2.1 1 52.75 2 GLY B N 1
ATOM 817 C CA . GLY B 1 2 ? -11.227 -9.633 1.804 1 52.75 2 GLY B CA 1
ATOM 818 C C . GLY B 1 2 ? -11.117 -10.078 0.357 1 52.75 2 GLY B C 1
ATOM 819 O O . GLY B 1 2 ? -10.039 -10.008 -0.237 1 52.75 2 GLY B O 1
ATOM 820 N N . ASN B 1 3 ? -12.367 -9.977 -0.308 1 71.38 3 ASN B N 1
ATOM 821 C CA . ASN B 1 3 ? -12.5 -10.594 -1.625 1 71.38 3 ASN B CA 1
ATOM 822 C C . ASN B 1 3 ? -12.352 -9.562 -2.74 1 71.38 3 ASN B C 1
ATOM 824 O O . ASN B 1 3 ? -11.906 -9.891 -3.842 1 71.38 3 ASN B O 1
ATOM 828 N N . VAL B 1 4 ? -12.445 -8.344 -2.326 1 75.62 4 VAL B N 1
ATOM 829 C CA . VAL B 1 4 ? -12.43 -7.301 -3.348 1 75.62 4 VAL B CA 1
ATOM 830 C C . VAL B 1 4 ? -10.992 -7.039 -3.791 1 75.62 4 VAL B C 1
ATOM 832 O O . VAL B 1 4 ? -10.711 -6.945 -4.988 1 75.62 4 VAL B O 1
ATOM 835 N N . LEU B 1 5 ? -10.055 -7 -2.889 1 78.69 5 LEU B N 1
ATOM 836 C CA . LEU B 1 5 ? -8.648 -6.801 -3.211 1 78.69 5 LEU B CA 1
ATOM 837 C C . LEU B 1 5 ? -8.133 -7.922 -4.109 1 78.69 5 LEU B C 1
ATOM 839 O O . LEU B 1 5 ? -7.41 -7.664 -5.078 1 78.69 5 LEU B O 1
ATOM 843 N N . GLN B 1 6 ? -8.625 -9.023 -3.729 1 81 6 GLN B N 1
ATOM 844 C CA . GLN B 1 6 ? -8.203 -10.172 -4.523 1 81 6 GLN B CA 1
ATOM 845 C C . GLN B 1 6 ? -8.695 -10.055 -5.965 1 81 6 GLN B C 1
ATOM 847 O O . GLN B 1 6 ? -7.941 -10.32 -6.906 1 81 6 GLN B O 1
ATOM 852 N N . GLU B 1 7 ? -9.906 -9.641 -6.09 1 84.75 7 GLU B N 1
ATOM 853 C CA . GLU B 1 7 ? -10.5 -9.5 -7.418 1 84.75 7 GLU B CA 1
ATOM 854 C C . GLU B 1 7 ? -9.797 -8.414 -8.227 1 84.75 7 GLU B C 1
ATOM 856 O O . GLU B 1 7 ? -9.539 -8.586 -9.414 1 84.75 7 GLU B O 1
ATOM 861 N N . ILE B 1 8 ? -9.492 -7.406 -7.656 1 86.06 8 ILE B N 1
ATOM 862 C CA . ILE B 1 8 ? -8.805 -6.297 -8.312 1 86.06 8 ILE B CA 1
ATOM 863 C C . ILE B 1 8 ? -7.414 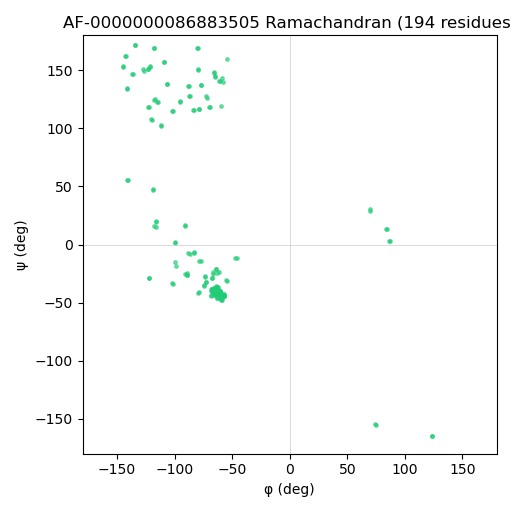-6.738 -8.758 1 86.06 8 ILE B C 1
ATOM 865 O O . ILE B 1 8 ? -7.012 -6.488 -9.891 1 86.06 8 ILE B O 1
ATOM 869 N N . ILE B 1 9 ? -6.75 -7.473 -7.918 1 87.19 9 ILE B N 1
ATOM 870 C CA . ILE B 1 9 ? -5.391 -7.914 -8.227 1 87.19 9 ILE B CA 1
ATOM 871 C C . ILE B 1 9 ? -5.418 -8.898 -9.391 1 87.19 9 ILE B C 1
ATOM 873 O O . ILE B 1 9 ? -4.602 -8.805 -10.305 1 87.19 9 ILE B O 1
ATOM 877 N N . LYS B 1 10 ? -6.398 -9.719 -9.352 1 84.62 10 LYS B N 1
ATOM 878 C CA . LYS B 1 10 ? -6.551 -10.672 -10.453 1 84.62 10 LYS B CA 1
ATOM 879 C C . LYS B 1 10 ? -6.754 -9.945 -11.781 1 84.62 10 LYS B C 1
ATOM 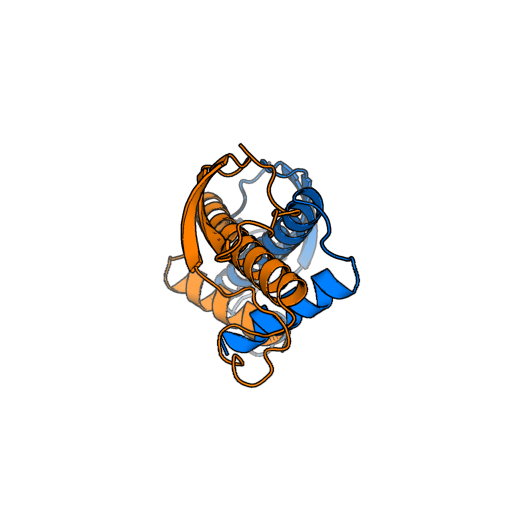881 O O . LYS B 1 10 ? -6.145 -10.305 -12.789 1 84.62 10 LYS B O 1
ATOM 886 N N . GLU B 1 11 ? -7.547 -8.992 -11.688 1 88.94 11 GLU B N 1
ATOM 887 C CA . GLU B 1 11 ? -7.816 -8.219 -12.898 1 88.94 11 GLU B CA 1
ATOM 888 C C . GLU B 1 11 ? -6.566 -7.48 -13.375 1 88.94 11 GLU B C 1
ATOM 890 O O . GLU B 1 11 ? -6.301 -7.418 -14.578 1 88.94 11 GLU B O 1
ATOM 895 N N . MET B 1 12 ? -5.82 -7.012 -12.453 1 89.69 12 MET B N 1
ATOM 896 C CA . MET B 1 12 ? -4.602 -6.289 -12.805 1 89.69 12 MET B CA 1
ATOM 897 C C . MET B 1 12 ? -3.578 -7.227 -13.43 1 89.69 12 MET B C 1
ATOM 899 O O . MET B 1 12 ? -2.889 -6.852 -14.383 1 89.69 12 MET B O 1
ATOM 903 N N . VAL B 1 13 ? -3.504 -8.359 -12.953 1 86.62 13 VAL B N 1
ATOM 904 C CA . VAL B 1 13 ? -2.586 -9.359 -13.492 1 86.62 13 VAL B CA 1
ATOM 905 C C . VAL B 1 13 ? -3.037 -9.781 -14.891 1 86.62 13 VAL B C 1
ATOM 907 O O . VAL B 1 13 ? -2.227 -9.844 -15.812 1 86.62 13 VAL B O 1
ATOM 910 N N . ARG B 1 14 ? -4.293 -10.008 -15.031 1 86.38 14 ARG B N 1
ATOM 911 C CA . ARG B 1 14 ? -4.848 -10.43 -16.312 1 86.38 14 ARG B CA 1
ATOM 912 C C . ARG B 1 14 ? -4.648 -9.359 -17.375 1 86.38 14 ARG B C 1
ATOM 914 O O . ARG B 1 14 ? -4.355 -9.672 -18.531 1 86.38 14 ARG B O 1
ATOM 921 N N . LYS B 1 15 ? -4.75 -8.164 -16.953 1 90.88 15 LYS B N 1
ATOM 922 C CA . LYS B 1 15 ? -4.633 -7.043 -17.875 1 90.88 15 LYS B CA 1
ATOM 923 C C . LYS B 1 15 ? -3.168 -6.691 -18.125 1 90.88 15 LYS B C 1
ATOM 925 O O . LYS B 1 15 ? -2.867 -5.797 -18.922 1 90.88 15 LYS B O 1
ATOM 930 N N . GLY B 1 16 ? -2.348 -7.32 -17.406 1 87.69 16 GLY B N 1
ATOM 931 C CA . GLY B 1 16 ? -0.926 -7.102 -17.609 1 87.69 16 GLY B CA 1
ATOM 932 C C . GLY B 1 16 ? -0.393 -5.891 -16.875 1 87.69 16 GLY B C 1
ATOM 933 O O . GLY B 1 16 ? 0.693 -5.395 -17.188 1 87.69 16 GLY B O 1
ATOM 934 N N . GLU B 1 17 ? -1.159 -5.383 -15.984 1 89.94 17 GLU B N 1
ATOM 935 C CA . GLU B 1 17 ? -0.723 -4.227 -15.203 1 89.94 17 GLU B CA 1
ATOM 936 C C . GLU B 1 17 ? 0.331 -4.621 -14.172 1 89.94 17 GLU B C 1
ATOM 938 O O . GLU B 1 17 ? 1.146 -3.793 -13.766 1 89.94 17 GLU B O 1
ATOM 943 N N . ILE B 1 18 ? 0.26 -5.867 -13.766 1 90.88 18 ILE B N 1
ATOM 944 C CA . ILE B 1 18 ? 1.275 -6.414 -12.875 1 90.88 18 ILE B CA 1
ATOM 945 C C . ILE B 1 18 ? 1.963 -7.602 -13.539 1 90.88 18 ILE B C 1
ATOM 947 O O . ILE B 1 18 ? 1.355 -8.664 -13.711 1 90.88 18 ILE B O 1
ATOM 951 N N . ARG B 1 19 ? 3.178 -7.422 -13.945 1 87 19 ARG B N 1
ATOM 952 C CA . ARG B 1 19 ? 3.922 -8.469 -14.633 1 87 19 ARG B CA 1
ATOM 953 C C . ARG B 1 19 ? 5.215 -8.797 -13.891 1 87 19 ARG B C 1
ATOM 955 O O . ARG B 1 19 ? 5.699 -9.93 -13.945 1 87 19 ARG B O 1
ATOM 962 N N . THR B 1 20 ? 5.676 -7.684 -13.195 1 89.5 20 THR B N 1
ATOM 963 C CA . THR B 1 20 ? 6.953 -7.84 -12.516 1 89.5 20 THR B CA 1
ATOM 964 C C . THR B 1 20 ? 6.879 -7.285 -11.094 1 89.5 20 THR B C 1
ATOM 966 O O . THR B 1 20 ? 5.918 -6.602 -10.742 1 89.5 20 THR B O 1
ATOM 969 N N . ILE B 1 21 ? 7.879 -7.539 -10.414 1 88.94 21 ILE B N 1
ATOM 970 C CA . ILE B 1 21 ? 7.973 -7.023 -9.055 1 88.94 21 ILE B CA 1
ATOM 971 C C . ILE B 1 21 ? 8.102 -5.5 -9.086 1 88.94 21 ILE B C 1
ATOM 973 O O . ILE B 1 21 ? 7.637 -4.812 -8.18 1 88.94 21 ILE B O 1
ATOM 977 N N . LYS B 1 22 ? 8.664 -5.016 -10.148 1 88.5 22 LYS B N 1
ATOM 978 C CA . LYS B 1 22 ? 8.789 -3.57 -10.312 1 88.5 22 LYS B CA 1
ATOM 979 C C . LYS B 1 22 ? 7.422 -2.9 -10.383 1 88.5 22 LYS B C 1
ATOM 981 O O . LYS B 1 22 ? 7.234 -1.797 -9.867 1 88.5 22 LYS B O 1
ATOM 986 N N . ASP B 1 23 ? 6.508 -3.613 -11.023 1 92.62 23 ASP B N 1
ATOM 987 C CA . ASP B 1 23 ? 5.152 -3.086 -11.109 1 92.62 23 ASP B CA 1
ATOM 988 C C . ASP B 1 23 ? 4.527 -2.961 -9.719 1 92.62 23 ASP B C 1
ATOM 990 O O . ASP B 1 23 ? 3.848 -1.976 -9.422 1 92.62 23 ASP B O 1
ATOM 994 N N . ILE B 1 24 ? 4.715 -3.895 -8.906 1 91.75 24 ILE B N 1
ATOM 995 C CA . ILE B 1 24 ? 4.168 -3.891 -7.551 1 91.75 24 ILE B CA 1
ATOM 996 C C . ILE B 1 24 ? 4.828 -2.783 -6.734 1 91.75 24 ILE B C 1
ATOM 998 O O . ILE B 1 24 ? 4.156 -2.074 -5.98 1 91.75 24 ILE B O 1
ATOM 1002 N N . LYS B 1 25 ? 6.148 -2.6 -6.969 1 89.12 25 LYS B N 1
ATOM 1003 C CA . LYS B 1 25 ? 6.883 -1.547 -6.27 1 89.12 25 LYS B CA 1
ATOM 1004 C C . LYS B 1 25 ? 6.332 -0.168 -6.621 1 89.12 25 LYS B C 1
ATOM 1006 O O . LYS B 1 25 ? 6.156 0.679 -5.742 1 89.12 25 LYS B O 1
ATOM 1011 N N . GLU B 1 26 ? 6.078 -0.012 -7.863 1 91.94 26 GLU B N 1
ATOM 1012 C CA . GLU B 1 26 ? 5.547 1.273 -8.312 1 91.94 26 GLU B CA 1
ATOM 1013 C C . GLU B 1 26 ? 4.152 1.521 -7.742 1 91.94 26 GLU B C 1
ATOM 1015 O O . GLU B 1 26 ? 3.832 2.639 -7.332 1 91.94 26 GLU B O 1
ATOM 1020 N N . LEU B 1 27 ? 3.346 0.468 -7.75 1 91.69 27 LEU B N 1
ATOM 1021 C CA . LEU B 1 27 ? 2.006 0.563 -7.18 1 91.69 27 LEU B CA 1
ATOM 1022 C C . LEU B 1 27 ? 2.068 0.907 -5.695 1 91.69 27 LEU B C 1
ATOM 1024 O O . LEU B 1 27 ? 1.344 1.787 -5.227 1 91.69 27 LEU B O 1
ATOM 1028 N N . THR B 1 28 ? 2.908 0.278 -5.012 1 92.81 28 THR B N 1
ATOM 1029 C CA . THR B 1 28 ? 2.979 0.487 -3.568 1 92.81 28 THR B CA 1
ATOM 1030 C C . THR B 1 28 ? 3.602 1.842 -3.248 1 92.81 28 THR B C 1
ATOM 1032 O O . THR B 1 28 ? 3.244 2.477 -2.254 1 92.81 28 THR B O 1
ATOM 1035 N N . LYS B 1 29 ? 4.52 2.311 -4.07 1 92.5 29 LYS B N 1
ATOM 1036 C CA . LYS B 1 29 ? 5.051 3.662 -3.914 1 92.5 29 LYS B CA 1
ATOM 1037 C C . LYS B 1 29 ? 3.939 4.703 -4.031 1 92.5 29 LYS B C 1
ATOM 1039 O O . LYS B 1 29 ? 3.859 5.625 -3.215 1 92.5 29 LYS B O 1
ATOM 1044 N N . SER B 1 30 ? 3.17 4.504 -5.023 1 93.06 30 SER B N 1
ATOM 1045 C CA . SER B 1 30 ? 2.047 5.414 -5.215 1 93.06 30 SER B CA 1
ATOM 1046 C C . SER B 1 30 ? 1.096 5.379 -4.023 1 93.06 30 SER B C 1
ATOM 1048 O O . SER B 1 30 ? 0.626 6.422 -3.562 1 93.06 30 SER B O 1
ATOM 1050 N N . LEU B 1 31 ? 0.856 4.219 -3.516 1 91 31 LEU B N 1
ATOM 1051 C CA . LEU B 1 31 ? -0.004 4.059 -2.35 1 91 31 LEU B CA 1
ATOM 1052 C C . LEU B 1 31 ? 0.614 4.719 -1.122 1 91 31 LEU B C 1
ATOM 1054 O O . LEU B 1 31 ? -0.093 5.336 -0.322 1 91 31 LEU B O 1
ATOM 1058 N N . THR B 1 32 ? 1.88 4.59 -0.963 1 93.38 32 THR B N 1
ATOM 1059 C CA . THR B 1 32 ? 2.582 5.238 0.138 1 93.38 32 THR B CA 1
ATOM 1060 C C . THR B 1 32 ? 2.402 6.754 0.075 1 93.38 32 THR B C 1
ATOM 1062 O O . THR B 1 32 ? 2.059 7.383 1.077 1 93.38 32 THR B O 1
ATOM 1065 N N . GLY B 1 33 ? 2.609 7.281 -1.098 1 93.81 33 GLY B N 1
ATOM 1066 C CA . GLY B 1 33 ? 2.4 8.711 -1.269 1 93.81 33 GLY B CA 1
ATOM 1067 C C . GLY B 1 33 ? 1.002 9.156 -0.892 1 93.81 33 GLY B C 1
ATOM 1068 O O . GLY B 1 33 ? 0.831 10.172 -0.214 1 93.81 33 GLY B O 1
ATOM 1069 N N . ASN B 1 34 ? 0.069 8.406 -1.33 1 93.38 34 ASN B N 1
ATOM 1070 C CA . ASN B 1 34 ? -1.317 8.727 -1.008 1 93.38 34 ASN B CA 1
ATOM 1071 C C . ASN B 1 34 ? -1.574 8.656 0.495 1 93.38 34 ASN B C 1
ATOM 1073 O O . ASN B 1 34 ? -2.277 9.508 1.047 1 93.38 34 ASN B O 1
ATOM 1077 N N . LEU B 1 35 ? -1.038 7.645 1.116 1 93.38 35 LEU B N 1
ATOM 1078 C CA . LEU B 1 35 ? -1.201 7.504 2.559 1 93.38 35 LEU B CA 1
ATOM 1079 C C . LEU B 1 35 ? -0.597 8.695 3.295 1 93.38 35 LEU B C 1
ATOM 1081 O O . LEU B 1 35 ? -1.232 9.266 4.184 1 93.38 35 LEU B O 1
ATOM 1085 N N . ILE B 1 36 ? 0.589 9.055 2.904 1 95.12 36 ILE B N 1
ATOM 1086 C CA . ILE B 1 36 ? 1.261 10.18 3.543 1 95.12 36 ILE B CA 1
ATOM 1087 C C . ILE B 1 36 ? 0.44 11.453 3.34 1 95.12 36 ILE B C 1
ATOM 1089 O O . ILE B 1 36 ? 0.26 12.234 4.273 1 95.12 36 ILE B O 1
ATOM 1093 N N . GLN B 1 37 ? -0.066 11.586 2.133 1 95.31 37 GLN B N 1
ATOM 1094 C CA . GLN B 1 37 ? -0.896 12.742 1.825 1 95.31 37 GLN B CA 1
ATOM 1095 C C . GLN B 1 37 ? -2.104 12.82 2.754 1 95.31 37 GLN B C 1
ATOM 1097 O O . GLN B 1 37 ? -2.432 13.891 3.271 1 95.31 37 GLN B O 1
ATOM 1102 N N . GLU B 1 38 ? -2.721 11.742 2.945 1 93.88 38 GLU B N 1
ATOM 1103 C CA . GLU B 1 38 ? -3.893 11.711 3.814 1 93.88 38 GLU B CA 1
ATOM 1104 C C . GLU B 1 38 ? -3.52 12.023 5.258 1 93.88 38 GLU B C 1
ATOM 1106 O O . GLU B 1 38 ? -4.285 12.664 5.977 1 93.88 38 GLU B O 1
ATOM 1111 N N . VAL B 1 39 ? -2.393 11.555 5.691 1 94.19 39 VAL B N 1
ATOM 1112 C CA . VAL B 1 39 ? -1.925 11.852 7.043 1 94.19 39 VAL B CA 1
ATOM 1113 C C . VAL B 1 39 ? -1.692 13.352 7.188 1 94.19 39 VAL B C 1
ATOM 1115 O O . VAL B 1 39 ? -2.109 13.961 8.18 1 94.19 39 VAL B O 1
ATOM 1118 N N . LEU B 1 40 ? -1.029 13.914 6.195 1 94.88 40 LEU B N 1
ATOM 1119 C CA . LEU B 1 40 ? -0.769 15.352 6.215 1 94.88 40 LEU B CA 1
ATOM 1120 C C . LEU B 1 40 ? -2.07 16.141 6.324 1 94.88 40 LEU B C 1
ATOM 1122 O O . LEU B 1 40 ? -2.16 17.094 7.098 1 94.88 40 LEU B O 1
ATOM 1126 N N . GLU B 1 41 ? -3.07 15.711 5.566 1 93.5 41 GLU B N 1
ATOM 1127 C CA . GLU B 1 41 ? -4.375 16.359 5.621 1 93.5 41 GLU B CA 1
ATOM 1128 C C . GLU B 1 41 ? -5.008 16.219 7.004 1 93.5 41 GLU B C 1
ATOM 1130 O O . GLU B 1 41 ? -5.594 17.172 7.527 1 93.5 41 GLU B O 1
ATOM 1135 N N . ALA B 1 42 ? -4.926 15.086 7.539 1 91.56 42 ALA B N 1
ATOM 1136 C CA . ALA B 1 42 ? -5.48 14.82 8.867 1 91.56 42 ALA B CA 1
ATOM 1137 C C . ALA B 1 42 ? -4.789 15.672 9.93 1 91.56 42 ALA B C 1
ATOM 1139 O O . ALA B 1 42 ? -5.438 16.172 10.852 1 91.56 42 ALA B O 1
ATOM 1140 N N . GLU B 1 43 ? -3.455 15.82 9.844 1 91.62 43 GLU B N 1
ATOM 1141 C CA . GLU B 1 43 ? -2.701 16.656 10.781 1 91.62 43 GLU B CA 1
ATOM 1142 C C . GLU B 1 43 ? -3.184 18.094 10.75 1 91.62 43 GLU B C 1
ATOM 1144 O O . GLU B 1 43 ? -3.367 18.719 11.797 1 91.62 43 GLU B O 1
ATOM 1149 N N . LEU B 1 44 ? -3.355 18.562 9.539 1 93.12 44 LEU B N 1
ATOM 1150 C CA . LEU B 1 44 ? -3.814 19.953 9.414 1 93.12 44 LEU B CA 1
ATOM 1151 C C . LEU B 1 44 ? -5.227 20.094 9.977 1 93.12 44 LEU B C 1
ATOM 1153 O O . LEU B 1 44 ? -5.523 21.078 10.656 1 93.12 44 LEU B O 1
ATOM 1157 N N . GLU B 1 45 ? -6.098 19.141 9.664 1 91.25 45 GLU B N 1
ATOM 1158 C CA . GLU B 1 45 ? -7.453 19.172 10.203 1 91.25 45 GLU B CA 1
ATOM 1159 C C . GLU B 1 45 ? -7.438 19.203 11.727 1 91.25 45 GLU B C 1
ATOM 1161 O O . GLU B 1 45 ? -8.203 19.953 12.344 1 91.25 45 GLU B O 1
ATOM 1166 N N . ASP B 1 46 ? -6.613 18.406 12.25 1 88.75 46 ASP B N 1
ATOM 1167 C CA . ASP B 1 46 ? -6.496 18.375 13.703 1 88.75 46 ASP B CA 1
ATOM 1168 C C . ASP B 1 46 ? -5.996 19.719 14.242 1 88.75 46 ASP B C 1
ATOM 1170 O O . ASP B 1 46 ? -6.496 20.203 15.258 1 88.75 46 ASP B O 1
ATOM 1174 N N . GLU B 1 47 ? -5 20.266 13.594 1 90.44 47 GLU B N 1
ATOM 1175 C CA . GLU B 1 47 ? -4.434 21.547 13.984 1 90.44 47 GLU B CA 1
ATOM 1176 C C . GLU B 1 47 ? -5.484 22.656 13.922 1 90.44 47 GLU B C 1
ATOM 1178 O O . GLU B 1 47 ? -5.598 23.469 14.844 1 90.44 47 GLU B O 1
ATOM 1183 N N . LEU B 1 48 ? -6.305 22.641 12.922 1 93.06 48 LEU B N 1
ATOM 1184 C CA . LEU B 1 48 ? -7.25 23.719 12.672 1 93.06 48 LEU B CA 1
ATOM 1185 C C . LEU B 1 48 ? -8.57 23.469 13.398 1 93.06 48 LEU B C 1
ATOM 1187 O O . LEU B 1 48 ? -9.328 24.406 13.648 1 93.06 48 LEU B O 1
ATOM 1191 N N . GLY B 1 49 ? -8.859 22.156 13.641 1 89.06 49 GLY B N 1
ATOM 1192 C CA . GLY B 1 49 ? -10.078 21.812 14.352 1 89.06 49 GLY B CA 1
ATOM 1193 C C . GLY B 1 49 ? -11.281 21.672 13.43 1 89.06 49 GLY B C 1
ATOM 1194 O O . GLY B 1 49 ? -12.422 21.594 13.898 1 89.06 49 GLY B O 1
ATOM 1195 N N . TYR B 1 50 ? -11.008 21.828 12.133 1 87.69 50 TYR B N 1
ATOM 1196 C CA . TYR B 1 50 ? -12.094 21.641 11.18 1 87.69 50 TYR B CA 1
ATOM 1197 C C . TYR B 1 50 ? -11.578 21 9.891 1 87.69 50 TYR B C 1
ATOM 1199 O O . TYR B 1 50 ? -10.406 21.156 9.531 1 87.69 50 TYR B O 1
ATOM 1207 N N . GLY B 1 51 ? -12.422 20.281 9.195 1 84.06 51 GLY B N 1
ATOM 1208 C CA . GLY B 1 51 ? -12.07 19.609 7.953 1 84.06 51 GLY B CA 1
ATOM 1209 C C . GLY B 1 51 ? -12.062 20.531 6.754 1 84.06 51 GLY B C 1
ATOM 1210 O O . GLY B 1 51 ? -12.531 21.672 6.836 1 84.06 51 GLY B O 1
ATOM 1211 N N . LYS B 1 52 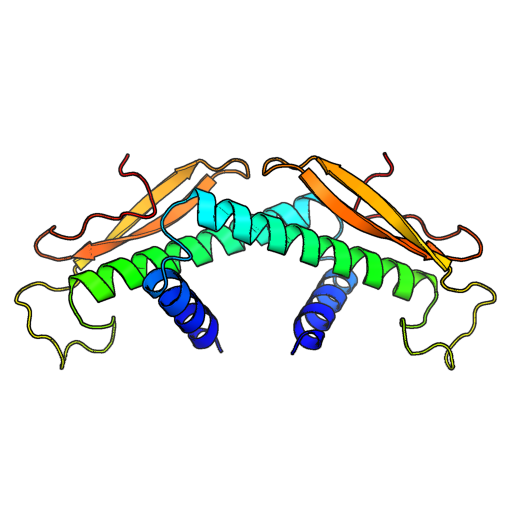? -11.531 19.984 5.664 1 80.38 52 LYS B N 1
ATOM 1212 C CA . LYS B 1 52 ? -11.359 20.734 4.426 1 80.38 52 LYS B CA 1
ATOM 1213 C C . LYS B 1 52 ? -12.68 21.344 3.969 1 80.38 52 LYS B C 1
ATOM 1215 O O . LYS B 1 52 ? -12.719 22.5 3.516 1 80.38 52 LYS B O 1
ATOM 1220 N N . TYR B 1 53 ? -13.773 20.672 4.277 1 78 53 TYR B N 1
ATOM 1221 C CA . TYR B 1 53 ? -15.039 21.172 3.766 1 78 53 TYR B CA 1
ATOM 1222 C C . TYR B 1 53 ? -15.961 21.594 4.906 1 78 53 TYR B C 1
ATOM 1224 O O . TYR B 1 53 ? -17.172 21.766 4.707 1 78 53 TYR B O 1
ATOM 1232 N N . ASP B 1 54 ? -15.398 21.734 6.066 1 79.25 54 ASP B N 1
ATOM 1233 C CA . ASP B 1 54 ? -16.219 22.047 7.23 1 79.25 54 ASP B CA 1
ATOM 1234 C C . ASP B 1 54 ? -15.828 23.391 7.844 1 79.25 54 ASP B C 1
ATOM 1236 O O . ASP B 1 54 ? -15.719 23.516 9.062 1 79.25 54 ASP B O 1
ATOM 1240 N N . ARG B 1 55 ? -15.656 24.453 7.105 1 73.88 55 ARG B N 1
ATOM 1241 C CA . ARG B 1 55 ? -15.203 25.75 7.594 1 73.88 55 ARG B CA 1
ATOM 1242 C C . ARG B 1 55 ? -16.234 26.375 8.523 1 73.88 55 ARG B C 1
ATOM 1244 O O . ARG B 1 55 ? -15.891 27.219 9.359 1 73.88 55 ARG B O 1
ATOM 1251 N N . GLU B 1 56 ? -17.438 25.984 8.391 1 77.06 56 GLU B N 1
ATOM 1252 C CA . GLU B 1 56 ? -18.5 26.547 9.234 1 77.06 56 GLU B CA 1
ATOM 1253 C C . GLU B 1 56 ? -18.25 26.219 10.703 1 77.06 56 GLU B C 1
ATOM 1255 O O . GLU B 1 56 ? -18.734 26.922 11.594 1 77.06 56 GLU B O 1
ATOM 1260 N N . LYS B 1 57 ? -17.516 25.141 10.969 1 70.12 57 LYS B N 1
ATOM 1261 C CA . LYS B 1 57 ? -17.25 24.719 12.336 1 70.12 57 LYS B CA 1
ATOM 1262 C C . LYS B 1 57 ? -15.961 25.359 12.859 1 70.12 57 LYS B C 1
ATOM 1264 O O . LYS B 1 57 ? -15.414 24.922 13.875 1 70.12 57 LYS B O 1
ATOM 1269 N N . LYS B 1 58 ? -15.609 26.328 12.164 1 75 58 LYS B N 1
ATOM 1270 C CA . LYS B 1 58 ? -14.336 26.984 12.445 1 75 58 LYS B CA 1
ATOM 1271 C C . LYS B 1 58 ? -14.391 27.75 13.758 1 75 58 LYS B C 1
ATOM 1273 O O . LYS B 1 58 ? -15.281 28.578 13.961 1 75 58 LYS B O 1
ATOM 1278 N N . ASN B 1 59 ? -13.594 27.391 14.695 1 81.81 59 ASN B N 1
ATOM 1279 C CA . ASN B 1 59 ? -13.453 28.078 15.969 1 81.81 59 ASN B CA 1
ATOM 1280 C C . ASN B 1 59 ? -12.047 28.656 16.141 1 81.81 59 ASN B C 1
ATOM 1282 O O . ASN B 1 59 ? -11.562 28.781 17.266 1 81.81 59 ASN B O 1
ATOM 1286 N N . THR B 1 60 ? -11.367 28.797 14.953 1 85 60 THR B N 1
ATOM 1287 C CA . THR B 1 60 ? -10 29.297 14.953 1 85 60 THR B CA 1
ATOM 1288 C C . THR B 1 60 ? -9.867 30.469 13.977 1 85 60 THR B C 1
ATOM 1290 O O . THR B 1 60 ? -10.648 30.594 13.031 1 85 60 THR B O 1
ATOM 1293 N N . GLU B 1 61 ? -8.961 31.406 14.227 1 91.44 61 GLU B N 1
ATOM 1294 C CA . GLU B 1 61 ? -8.664 32.5 13.305 1 91.44 61 GLU B CA 1
ATOM 1295 C C . GLU B 1 61 ? -7.766 32.031 12.164 1 91.44 61 GLU B C 1
ATOM 1297 O O . GLU B 1 61 ? -7.609 32.719 11.156 1 91.44 61 GLU B O 1
ATOM 1302 N N . ASN B 1 62 ? -7.23 30.828 12.453 1 93.5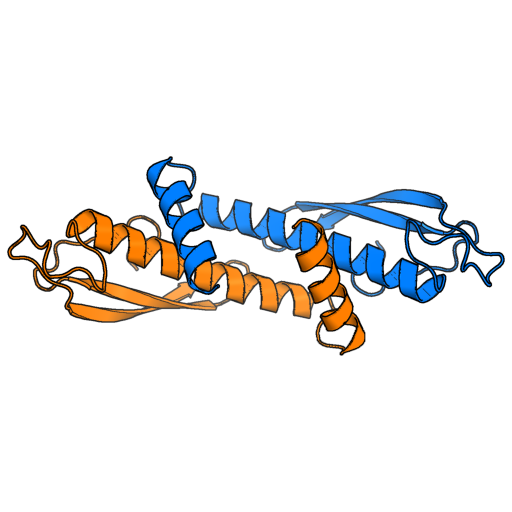 62 ASN B N 1
ATOM 1303 C CA . ASN B 1 62 ? -6.371 30.234 11.43 1 93.5 62 ASN B CA 1
ATOM 1304 C C . ASN B 1 62 ? -7.195 29.578 10.328 1 93.5 62 ASN B C 1
ATOM 1306 O O . ASN B 1 62 ? -8.367 29.266 10.523 1 93.5 62 ASN B O 1
ATOM 1310 N N . SER B 1 63 ? -6.68 29.531 9.078 1 93.19 63 SER B N 1
ATOM 1311 C CA . SER B 1 63 ? -7.379 28.938 7.945 1 93.19 63 SER B CA 1
ATOM 1312 C C . SER B 1 63 ? -6.414 28.203 7.02 1 93.19 63 SER B C 1
ATOM 1314 O O . SER B 1 63 ? -5.195 28.328 7.148 1 93.19 63 SER B O 1
ATOM 1316 N N . ARG B 1 64 ? -6.941 27.359 6.207 1 94.38 64 ARG B N 1
ATOM 1317 C CA . ARG B 1 64 ? -6.133 26.688 5.199 1 94.38 64 ARG B CA 1
ATOM 1318 C C . ARG B 1 64 ? -5.578 27.672 4.188 1 94.38 64 ARG B C 1
ATOM 1320 O O . ARG B 1 64 ? -6.242 28.656 3.844 1 94.38 64 ARG B O 1
ATOM 1327 N N . ASN B 1 65 ? -4.398 27.406 3.758 1 95.25 65 ASN B N 1
ATOM 1328 C CA . ASN B 1 65 ? -3.73 28.328 2.842 1 95.25 65 ASN B CA 1
ATOM 1329 C C . ASN B 1 65 ? -2.953 27.578 1.763 1 95.25 65 ASN B C 1
ATOM 1331 O O . ASN B 1 65 ? -1.75 27.781 1.602 1 95.25 65 ASN B O 1
ATOM 1335 N N . GLY B 1 66 ? -3.621 26.688 0.998 1 95.88 66 GLY B N 1
ATOM 1336 C CA . GLY B 1 66 ? -3.035 26 -0.146 1 95.88 66 GLY B CA 1
ATOM 1337 C C . GLY B 1 66 ? -2.066 24.906 0.246 1 95.88 66 GLY B C 1
ATOM 1338 O O . GLY B 1 66 ? -2.26 24.234 1.261 1 95.88 66 GLY B O 1
ATOM 1339 N N . TYR B 1 67 ? -1.074 24.594 -0.735 1 97.44 67 TYR B N 1
ATOM 1340 C CA . TYR B 1 67 ? -0.141 23.484 -0.591 1 97.44 67 TYR B CA 1
ATOM 1341 C C . TYR B 1 67 ? 1.269 23.906 -0.994 1 97.44 67 TYR B C 1
ATOM 1343 O O . TYR B 1 67 ? 1.446 24.812 -1.804 1 97.44 67 TYR B O 1
ATOM 1351 N N . ARG B 1 68 ? 2.199 23.344 -0.348 1 95.88 68 ARG B N 1
ATOM 1352 C CA . ARG B 1 68 ? 3.582 23.406 -0.804 1 95.88 68 ARG B CA 1
ATOM 1353 C C . ARG B 1 68 ? 4.043 22.078 -1.381 1 95.88 68 ARG B C 1
ATOM 1355 O O . ARG B 1 68 ? 3.75 21.016 -0.819 1 95.88 68 ARG B O 1
ATOM 1362 N N . LYS B 1 69 ? 4.773 22.172 -2.51 1 96.06 69 LYS B N 1
ATOM 1363 C CA . LYS B 1 69 ? 5.301 20.953 -3.123 1 96.06 69 LYS B CA 1
ATOM 1364 C C . LYS B 1 69 ? 6.523 20.438 -2.363 1 96.06 69 LYS B C 1
ATOM 1366 O O . LYS B 1 69 ? 7.383 21.219 -1.956 1 96.06 69 LYS B O 1
ATOM 1371 N N . LYS B 1 70 ? 6.586 19.156 -2.162 1 93.94 70 LYS B N 1
ATOM 1372 C CA . LYS B 1 70 ? 7.723 18.516 -1.518 1 93.94 70 LYS B CA 1
ATOM 1373 C C . LYS B 1 70 ? 8.039 17.172 -2.184 1 93.94 70 LYS B C 1
ATOM 1375 O O . LYS B 1 70 ? 7.137 16.406 -2.529 1 93.94 70 LYS B O 1
ATOM 1380 N N . ASN B 1 71 ? 9.297 16.984 -2.432 1 94.31 71 ASN B N 1
ATOM 1381 C CA . ASN B 1 71 ? 9.773 15.672 -2.879 1 94.31 71 ASN B CA 1
ATOM 1382 C C . ASN B 1 71 ? 10.422 14.891 -1.741 1 94.31 71 ASN B C 1
ATOM 1384 O O . ASN B 1 71 ? 11.469 15.297 -1.227 1 94.31 71 ASN B O 1
ATOM 1388 N N . LEU B 1 72 ? 9.789 13.812 -1.397 1 92.81 72 LEU B N 1
ATOM 1389 C CA . LEU B 1 72 ? 10.281 12.969 -0.314 1 92.81 72 LEU B CA 1
ATOM 1390 C C . LEU B 1 72 ? 11.125 11.82 -0.86 1 92.81 72 LEU B C 1
ATOM 1392 O O . LEU B 1 72 ? 10.656 11.055 -1.705 1 92.81 72 LEU B O 1
ATOM 1396 N N . LYS B 1 73 ? 12.312 11.727 -0.426 1 88.75 73 LYS B N 1
ATOM 1397 C CA . LYS B 1 73 ? 13.172 10.602 -0.792 1 88.75 73 LYS B CA 1
ATOM 1398 C C . LYS B 1 73 ? 12.828 9.359 0.024 1 88.75 73 LYS B C 1
ATOM 1400 O O . LYS B 1 73 ? 12.828 9.398 1.256 1 88.75 73 LYS B O 1
ATOM 1405 N N . SER B 1 74 ? 12.391 8.336 -0.656 1 85.81 74 SER B N 1
ATOM 1406 C CA . SER B 1 74 ? 12.094 7.062 -0.005 1 85.81 74 SER B CA 1
ATOM 1407 C C . SER B 1 74 ? 12.977 5.945 -0.541 1 85.81 74 SER B C 1
ATOM 1409 O O . SER B 1 74 ? 13.695 6.133 -1.525 1 85.81 74 SER B O 1
ATOM 1411 N N . SER B 1 75 ? 12.961 4.785 0.125 1 82.69 75 SER B N 1
ATOM 1412 C CA . SER B 1 75 ? 13.719 3.627 -0.336 1 82.69 75 SER B CA 1
ATOM 1413 C C . SER B 1 75 ? 13.211 3.133 -1.687 1 82.69 75 SER B C 1
ATOM 1415 O O . SER B 1 75 ? 13.945 2.486 -2.436 1 82.69 75 SER B O 1
ATOM 1417 N N . SER B 1 76 ? 11.977 3.5 -2.002 1 83.12 76 SER B N 1
ATOM 1418 C CA . SER B 1 76 ? 11.383 3.039 -3.252 1 83.12 76 SER B CA 1
ATOM 1419 C C . SER B 1 76 ? 11.461 4.113 -4.332 1 83.12 76 SER B C 1
ATOM 1421 O O . SER B 1 76 ? 10.992 3.91 -5.453 1 83.12 76 SER B O 1
ATOM 1423 N N . GLY B 1 77 ? 12.062 5.254 -4.02 1 87.25 77 GLY B N 1
ATOM 1424 C CA . GLY B 1 77 ? 12.164 6.363 -4.957 1 87.25 77 GLY B CA 1
ATOM 1425 C C . GLY B 1 77 ? 11.578 7.656 -4.418 1 87.25 77 GLY B C 1
ATOM 1426 O O . GLY B 1 77 ? 11.344 7.781 -3.213 1 87.25 77 GLY B O 1
ATOM 1427 N N . MET B 1 78 ? 11.383 8.547 -5.324 1 92.88 78 MET B N 1
ATOM 1428 C CA . MET B 1 78 ? 10.898 9.875 -4.941 1 92.88 78 MET B CA 1
ATOM 1429 C C . MET B 1 78 ? 9.375 9.906 -4.906 1 92.88 78 MET B C 1
ATOM 1431 O O . MET B 1 78 ? 8.719 9.375 -5.801 1 92.88 78 MET B O 1
ATOM 1435 N N . ILE B 1 79 ? 8.898 10.5 -3.908 1 94.06 79 ILE B N 1
ATOM 1436 C CA . ILE B 1 79 ? 7.461 10.672 -3.773 1 94.06 79 ILE B CA 1
ATOM 1437 C C . ILE B 1 79 ? 7.121 12.164 -3.775 1 94.06 79 ILE B C 1
ATOM 1439 O O . ILE B 1 79 ? 7.637 12.93 -2.953 1 94.06 79 ILE B O 1
ATOM 1443 N N . GLU B 1 80 ? 6.27 12.508 -4.668 1 95.56 80 GLU B N 1
ATOM 1444 C CA . GLU B 1 80 ? 5.812 13.891 -4.707 1 95.56 80 GLU B CA 1
ATOM 1445 C C . GLU B 1 80 ? 4.633 14.109 -3.766 1 95.56 80 GLU B C 1
ATOM 1447 O O . GLU B 1 80 ? 3.635 13.391 -3.832 1 95.56 80 GLU B O 1
ATOM 1452 N N . LEU B 1 81 ? 4.82 15.117 -2.936 1 96.44 81 LEU B N 1
ATOM 1453 C CA . LEU B 1 81 ? 3.789 15.414 -1.946 1 96.44 81 LEU B CA 1
ATOM 1454 C C . LEU B 1 81 ? 3.303 16.844 -2.082 1 96.44 81 LEU B C 1
ATOM 1456 O O . LEU B 1 81 ? 4.031 17.719 -2.582 1 96.44 81 LEU B O 1
ATOM 1460 N N . LYS B 1 82 ? 2.092 16.984 -1.7 1 96.69 82 LYS B N 1
ATOM 1461 C CA . LYS B 1 82 ? 1.522 18.297 -1.482 1 96.69 82 LYS B CA 1
ATOM 1462 C C . LYS B 1 82 ? 1.242 18.547 -0.001 1 96.69 82 LYS B C 1
ATOM 1464 O O . LYS B 1 82 ? 0.21 18.125 0.519 1 96.69 82 LYS B O 1
ATOM 1469 N N . VAL B 1 83 ? 2.115 19.297 0.602 1 96.69 83 VAL B N 1
ATOM 1470 C CA . VAL B 1 83 ? 1.99 19.547 2.035 1 96.69 83 VAL B CA 1
ATOM 1471 C C . VAL B 1 83 ? 1.009 20.688 2.281 1 96.69 83 VAL B C 1
ATOM 1473 O O . VAL B 1 83 ? 1.238 21.812 1.842 1 96.69 83 VAL B O 1
ATOM 1476 N N . PRO B 1 84 ? -0.069 20.359 2.924 1 96.38 84 PRO B N 1
ATOM 1477 C CA . PRO B 1 84 ? -1.033 21.438 3.164 1 96.38 84 PRO B CA 1
ATOM 1478 C C . PRO B 1 84 ? -0.493 22.516 4.105 1 96.38 84 PRO B C 1
ATOM 1480 O O . PRO B 1 84 ? 0.333 22.219 4.973 1 96.38 84 PRO B O 1
ATOM 1483 N N . ARG B 1 85 ? -0.943 23.75 3.863 1 96.19 85 ARG B N 1
ATOM 1484 C CA . ARG B 1 85 ? -0.47 24.875 4.645 1 96.19 85 ARG B CA 1
ATOM 1485 C C . ARG B 1 85 ? -1.627 25.578 5.352 1 96.19 85 ARG B C 1
ATOM 1487 O O . ARG B 1 85 ? -2.779 25.469 4.93 1 96.19 85 ARG B O 1
ATOM 1494 N N . ASP B 1 86 ? -1.363 26.188 6.406 1 96.12 86 ASP B N 1
ATOM 1495 C CA . ASP B 1 86 ? -2.316 27.062 7.078 1 96.12 86 ASP B CA 1
ATOM 1496 C C . ASP B 1 86 ? -1.899 28.531 6.941 1 96.12 86 ASP B C 1
ATOM 1498 O O . ASP B 1 86 ? -0.72 28.828 6.742 1 96.12 86 ASP B O 1
ATOM 1502 N N . ARG B 1 87 ? -2.787 29.391 7.062 1 95.62 87 ARG B N 1
ATOM 1503 C CA . ARG B 1 87 ? -2.604 30.812 6.809 1 95.62 87 ARG B CA 1
ATOM 1504 C C . ARG B 1 87 ? -1.627 31.438 7.809 1 95.62 87 ARG B C 1
ATOM 1506 O O . ARG B 1 87 ? -0.777 32.25 7.438 1 95.62 87 ARG B O 1
ATOM 1513 N N . LYS B 1 88 ? -1.687 31.016 9.031 1 96.12 88 LYS B N 1
ATOM 1514 C CA . LYS B 1 88 ? -0.85 31.594 10.078 1 96.12 88 LYS B CA 1
ATOM 1515 C C . LYS B 1 88 ? 0.507 30.906 10.148 1 96.12 88 LYS B C 1
ATOM 1517 O O . LYS B 1 88 ? 1.378 31.312 10.922 1 96.12 88 LYS B O 1
ATOM 1522 N N . GLY B 1 89 ? 0.698 29.828 9.422 1 95.19 89 GLY B N 1
ATOM 1523 C CA . GLY B 1 89 ? 1.957 29.094 9.406 1 95.19 89 GLY B CA 1
ATOM 1524 C C . GLY B 1 89 ? 2.236 28.359 10.703 1 95.19 89 GLY B C 1
ATOM 1525 O O . GLY B 1 89 ? 3.393 28.234 11.117 1 95.19 89 GLY B O 1
ATOM 1526 N N . GLU B 1 90 ? 1.175 27.969 11.383 1 94.69 90 GLU B N 1
ATOM 1527 C CA . GLU B 1 90 ? 1.317 27.312 12.68 1 94.69 90 GLU B CA 1
ATOM 1528 C C . GLU B 1 90 ? 1.439 25.797 12.531 1 94.69 90 GLU B C 1
ATOM 1530 O O . GLU B 1 90 ? 2 25.141 13.406 1 94.69 90 GLU B O 1
ATOM 1535 N N . TYR B 1 91 ? 0.947 25.359 11.508 1 94.31 91 TYR B N 1
ATOM 1536 C CA . TYR B 1 91 ? 0.981 23.906 11.273 1 94.31 91 TYR B CA 1
ATOM 1537 C C . TYR B 1 91 ? 2.391 23.453 10.922 1 94.31 91 TYR B C 1
ATOM 1539 O O . TYR B 1 91 ? 3.027 24.016 10.023 1 94.31 91 TYR B O 1
ATOM 1547 N N . GLU B 1 92 ? 2.875 22.422 11.664 1 92.88 92 GLU B N 1
ATOM 1548 C CA . GLU B 1 92 ? 4.117 21.719 11.375 1 92.88 92 GLU B CA 1
ATOM 1549 C C . GLU B 1 92 ? 3.877 20.219 11.203 1 92.88 92 GLU B C 1
ATOM 1551 O O . GLU B 1 92 ? 3.465 19.547 12.148 1 92.88 92 GLU B O 1
ATOM 1556 N N . PRO B 1 93 ? 4.199 19.766 10 1 93.56 93 PRO B N 1
ATOM 1557 C CA . PRO B 1 93 ? 3.979 18.328 9.797 1 93.56 93 PRO B CA 1
ATOM 1558 C C . PRO B 1 93 ? 4.805 17.469 10.742 1 93.56 93 PRO B C 1
ATOM 1560 O O . PRO B 1 93 ? 5.988 17.734 10.961 1 93.56 93 PRO B O 1
ATOM 1563 N N . LYS B 1 94 ? 4.203 16.469 11.188 1 90.31 94 LYS B N 1
ATOM 1564 C CA . LYS B 1 94 ? 4.891 15.539 12.078 1 90.31 94 LYS B CA 1
ATOM 1565 C C . LYS B 1 94 ? 5.328 14.281 11.336 1 90.31 94 LYS B C 1
ATOM 1567 O O . LYS B 1 94 ? 6.387 13.719 11.625 1 90.31 94 LYS B O 1
ATOM 1572 N N . ILE B 1 95 ? 4.559 13.875 10.375 1 91.5 95 ILE B N 1
ATOM 1573 C CA . ILE B 1 95 ? 4.781 12.609 9.688 1 91.5 95 ILE B CA 1
ATOM 1574 C C . ILE B 1 95 ? 5.977 12.734 8.742 1 91.5 95 ILE B C 1
ATOM 1576 O O . ILE B 1 95 ? 6.652 11.75 8.453 1 91.5 95 ILE B O 1
ATOM 1580 N N . VAL B 1 96 ? 6.133 13.898 8.156 1 88.75 96 VAL B N 1
ATOM 1581 C CA . VAL B 1 96 ? 7.227 14.117 7.223 1 88.75 96 VAL B CA 1
ATOM 1582 C C . VAL B 1 96 ? 8.195 15.148 7.785 1 88.75 96 VAL B C 1
ATOM 1584 O O . VAL B 1 96 ? 7.77 16.188 8.297 1 88.75 96 VAL B O 1
ATOM 1587 N N . PRO B 1 97 ? 9.484 14.594 7.859 1 74.31 97 PRO B N 1
ATOM 1588 C CA . PRO B 1 97 ? 10.438 15.586 8.359 1 74.31 97 PRO B CA 1
ATOM 1589 C C . PRO B 1 97 ? 10.508 16.828 7.48 1 74.31 97 PRO B C 1
ATOM 1591 O O . PRO B 1 97 ? 10.195 16.766 6.289 1 74.31 97 PRO B O 1
ATOM 1594 N N . LYS B 1 98 ? 10.672 17.938 8.25 1 66.25 98 LYS B N 1
ATOM 1595 C CA . LYS B 1 98 ? 10.906 19.188 7.512 1 66.25 98 LYS B CA 1
ATOM 1596 C C . LYS B 1 98 ? 12.164 19.078 6.652 1 66.25 98 LYS B C 1
ATOM 1598 O O . LYS B 1 98 ? 13.109 18.359 7 1 66.25 98 LYS B O 1
ATOM 1603 N N . TYR B 1 99 ? 12.258 19.172 5.375 1 53.53 99 TYR B N 1
ATOM 1604 C CA . TYR B 1 99 ? 13.539 19.25 4.68 1 53.53 99 TYR B CA 1
ATOM 1605 C C . TYR B 1 99 ? 14.539 20.078 5.469 1 53.53 99 TYR B C 1
ATOM 1607 O O . TYR B 1 99 ? 14.156 20.891 6.309 1 53.53 99 TYR B O 1
#

Sequence (198 aa):
MGNVLQEIIKEMVRKGEIRTIKDIKELTKSLTGNLIQEVLEAELEDELGYGKYDREKKNTENSRNGYRKKNLKSSSGMIELKVPRDRKGEYEPKIVPKYMGNVLQEIIKEMVRKGEIRTIKDIKELTKSLTGNLIQEVLEAELEDELGYGKYDREKKNTENSRNGYRKKNLKSSSGMIELKVPRDRKGEYEPKIVPKY

pLDDT: mean 88.15, std 9.7, range [38.66, 97.44]

Nearest PDB structures (foldseek):
  6xg8-assembly1_A  TM=7.872E-01  e=1.898E-08  Acetivibrio thermocellus ATCC 27405
  6xg8-assembly1_A  TM=7.867E-01  e=3.093E-08  Acetivibrio thermocellus ATCC 27405
  6o7x-assembly1_M  TM=2.865E-01  e=9.621E+00  Saccharomyces cerevisiae S288C